Protein AF-A0A0K0DJV6-F1 (afdb_monomer)

pLDDT: mean 73.96, std 20.3, range [27.06, 97.56]

Solvent-accessible surface area (backbone atoms only — not comparable to full-atom values): 16074 Å² total; per-residue (Å²): 102,72,78,54,42,22,62,77,42,72,29,45,41,61,75,72,72,41,89,70,95,48,72,65,67,60,87,84,56,56,69,66,59,55,44,52,39,40,48,55,38,50,35,50,51,60,69,72,57,86,81,72,86,52,82,84,55,53,57,60,52,53,48,49,49,53,47,44,48,75,69,56,70,78,42,44,69,89,43,39,68,63,52,45,54,35,46,54,47,50,54,55,54,40,70,77,42,86,56,64,75,56,35,55,52,54,52,51,47,49,50,53,46,52,66,34,30,45,71,56,40,30,48,53,40,51,52,51,50,48,50,48,60,76,66,36,85,88,53,80,54,95,56,45,42,50,54,47,18,52,47,47,47,54,51,51,76,45,42,87,41,70,58,39,52,72,43,44,65,62,53,50,63,72,49,70,82,68,76,68,91,52,59,79,80,28,41,53,26,56,52,32,52,52,53,43,53,52,49,54,53,51,54,50,53,51,49,53,51,52,53,53,50,54,50,52,54,48,52,55,50,54,50,68,76,55,68,74,86,74,78,93,73,88,79,96,75,92,83,84,86,88,85,86,86,56,75,67,63,60,53,59,63,75,73,53,64,60,67,58,56,50,53,50,52,53,53,54,57,65,73,77,111

Mean predicted aligned error: 14.53 Å

Secondary structure (DSSP, 8-state):
-HHHHHHHSS--GGGGT--S--S---TTS-HHHHHHHHHHHHHHHHHH--S---HHHHHHHHHHHHHHHHH--SB-GGGHHHHHHHHHHHHHHHHH---HHHHHHHHHHHHHHHTTB-HHHHHHHHHHHHHHHHH-TT---TTHHHHHHHHHHHHHHTTTSHHHHHHHHHHHHHHTT---S-TTTTHHHHHHHHHHHHHHHHHHHHHHHHHHHHHHHHHHHHHHH------S-----------PPPHHHHHHHHS--HHHHHHHHHHHHHH--

Sequence (273 aa):
LLLLHSKTHPFSPKLLGVEEPTILIPNVYSLYFRVRKLVEGLTIYLRENDYNYEEHFVKPIVTALDVIVQTSEGLDVSDIVLYSDLILRLLHFVEDFEQHSFRVLIMNRCLDILHKFSSCPKCLLIKYLISQVLSSSDLSLDNESSIIALFIDQFRKHLIEEPFQKELGSFFGMLEDVRYENMCEASNYYVSIFTLVQFVALQSQISDYIQLEEVREKEKRDRKTTTPRLPESAFDVAIKTPFEGSVTDQIQLLLFNHEQAKQYISAVLNSLS

Organism: Angiostrongylus cantonensis (NCBI:txid6313)

Radius of gyration: 27.74 Å; Cα contacts (8 Å, |Δi|>4): 176; chains: 1; bounding box: 76×34×87 Å

Nearest PDB structures (foldseek):
  4f52-assembly2_F  TM=7.785E-01  e=3.796E-03  Homo sapiens
  3woz-assembly4_D  TM=5.849E-01  e=1.682E-01  Mus musculus
  3woz-assembly1_A  TM=3.957E-01  e=1.047E-01  Mus musculus
  3a9c-assembly1_A  TM=3.289E-01  e=4.552E-01  Thermococcus kodakarensis
  5ife-assembly1_C  TM=2.982E-01  e=7.456E+00  Homo sapiens

Foldseek 3Di:
DVCVLVQVAAQAVVLLVDPDDGDDPPPPDDLVVNLLSLLVSLLVVLVPCPDDQDPVPLVSSLSSLVSSLVSQAADELVCLVSLLSSLLSLQLVLQVHPDPVSSVSSVVSNVSNLVRYDLQSSLVSLLVNLLCLVPPPPRPHPLSLQVNLVSLQVLLVSCVPPNSVVCVVVSVVSCVPDDDPDCVSNVSNVVSVVVSVVSVVVVVVVVVVVVVVVVVVVVVVVCVVDDDPDPDDDDDDDDDDDDDDDPVVVVVVVPDPVVVVVVVVVVVVVVVD

Structure (mmCIF, N/CA/C/O backbone):
data_AF-A0A0K0DJV6-F1
#
_entry.id   AF-A0A0K0DJV6-F1
#
loop_
_atom_site.group_PDB
_atom_site.id
_atom_site.type_symbol
_atom_site.label_atom_id
_atom_site.label_alt_id
_atom_site.label_comp_id
_atom_site.label_asym_id
_atom_site.label_entity_id
_atom_site.label_seq_id
_atom_site.pdbx_PDB_ins_code
_atom_site.Cartn_x
_atom_site.Cartn_y
_atom_site.Cartn_z
_atom_site.occupancy
_atom_site.B_iso_or_equiv
_atom_site.auth_seq_id
_atom_site.auth_comp_id
_atom_site.auth_asym_id
_atom_site.auth_atom_id
_atom_site.pdbx_PDB_model_num
ATOM 1 N N . LEU A 1 1 ? 18.523 -3.032 -20.889 1.00 43.56 1 LEU A N 1
ATOM 2 C CA . LEU A 1 1 ? 18.171 -1.600 -21.026 1.00 43.56 1 LEU A CA 1
ATOM 3 C C . LEU A 1 1 ? 18.276 -0.809 -19.726 1.00 43.56 1 LEU A C 1
ATOM 5 O O . LEU A 1 1 ? 18.846 0.256 -19.801 1.00 43.56 1 LEU A O 1
ATOM 9 N N . LEU A 1 2 ? 17.863 -1.298 -18.548 1.00 42.28 2 LEU A N 1
ATOM 10 C CA . LEU A 1 2 ? 18.111 -0.606 -17.260 1.00 42.28 2 LEU A CA 1
ATOM 11 C C . LEU A 1 2 ? 19.614 -0.389 -16.968 1.00 42.28 2 LEU A C 1
ATOM 13 O O . LEU A 1 2 ? 20.009 0.665 -16.498 1.00 42.28 2 LEU A O 1
ATOM 17 N N . LEU A 1 3 ? 20.461 -1.341 -17.380 1.00 43.44 3 LEU A N 1
ATOM 18 C CA . LEU A 1 3 ? 21.935 -1.252 -17.417 1.00 43.44 3 LEU A CA 1
ATOM 19 C C . LEU A 1 3 ? 22.487 -0.252 -18.460 1.00 43.44 3 LEU A C 1
ATOM 21 O O . LEU A 1 3 ? 23.624 0.197 -18.360 1.00 43.44 3 LEU A O 1
ATOM 25 N N . LEU A 1 4 ? 21.700 0.051 -19.500 1.00 43.94 4 LEU A N 1
ATOM 26 C CA . LEU A 1 4 ? 22.033 1.018 -20.553 1.00 43.94 4 LEU A CA 1
ATOM 27 C C . LEU A 1 4 ? 21.544 2.422 -20.148 1.00 43.94 4 LEU A C 1
ATOM 29 O O . LEU A 1 4 ? 22.297 3.383 -20.245 1.00 43.94 4 LEU A O 1
ATOM 33 N N . HIS A 1 5 ? 20.337 2.507 -19.581 1.00 43.47 5 HIS A N 1
ATOM 34 C CA . HIS A 1 5 ? 19.783 3.664 -18.886 1.00 43.47 5 HIS A CA 1
ATOM 35 C C . HIS A 1 5 ? 20.602 4.021 -17.650 1.00 43.47 5 HIS A C 1
ATOM 37 O O . HIS A 1 5 ? 20.755 5.194 -17.371 1.00 43.47 5 HIS A O 1
ATOM 43 N N . SER A 1 6 ? 21.226 3.074 -16.946 1.00 44.78 6 SER A N 1
ATOM 44 C CA . SER A 1 6 ? 22.174 3.404 -15.876 1.00 44.78 6 SER A CA 1
ATOM 45 C C . SER A 1 6 ? 23.467 4.028 -16.392 1.00 44.78 6 SER A C 1
ATOM 47 O O . SER A 1 6 ? 24.235 4.567 -15.602 1.00 44.78 6 SER A O 1
ATOM 49 N N . LYS A 1 7 ? 23.737 3.955 -17.706 1.00 43.56 7 LYS A N 1
ATOM 50 C CA . LYS A 1 7 ? 24.826 4.714 -18.330 1.00 43.56 7 LYS A CA 1
ATOM 51 C C . LYS A 1 7 ? 24.416 6.151 -18.679 1.00 43.56 7 LYS A C 1
ATOM 53 O O . LYS A 1 7 ? 25.298 6.999 -18.774 1.00 43.56 7 LYS A O 1
ATOM 58 N N . THR A 1 8 ? 23.121 6.429 -18.861 1.00 43.22 8 THR A N 1
ATOM 59 C CA . THR A 1 8 ? 22.592 7.729 -19.329 1.00 43.22 8 THR A CA 1
ATOM 60 C C . THR A 1 8 ? 21.748 8.490 -18.296 1.00 43.22 8 THR A C 1
ATOM 62 O O . THR A 1 8 ? 21.533 9.687 -18.453 1.00 43.22 8 THR A O 1
ATOM 65 N N . HIS A 1 9 ? 21.299 7.830 -17.233 1.00 44.97 9 HIS A N 1
ATOM 66 C CA . HIS A 1 9 ? 20.376 8.309 -16.204 1.00 44.97 9 HIS A CA 1
ATOM 67 C C . HIS A 1 9 ? 20.998 8.046 -14.811 1.00 44.97 9 HIS A C 1
ATOM 69 O O . HIS A 1 9 ? 21.774 7.096 -14.691 1.00 44.97 9 HIS A O 1
ATOM 75 N N . PRO A 1 10 ? 20.704 8.833 -13.750 1.00 47.28 10 PRO A N 1
ATOM 76 C CA . PRO A 1 10 ? 21.371 8.798 -12.431 1.00 47.28 10 PRO A CA 1
ATOM 77 C C . PRO A 1 10 ? 21.241 7.504 -11.601 1.00 47.28 10 PRO A C 1
ATOM 79 O O . PRO A 1 10 ? 21.377 7.541 -10.381 1.00 47.28 10 PRO A O 1
ATOM 82 N N . PHE A 1 11 ? 21.006 6.339 -12.198 1.00 50.59 11 PHE A N 1
ATOM 83 C CA . PHE A 1 11 ? 21.203 5.083 -11.486 1.00 50.59 11 PHE A CA 1
ATOM 84 C C . PHE A 1 11 ? 22.688 4.915 -11.182 1.00 50.59 11 PHE A C 1
ATOM 86 O O . PHE A 1 11 ? 23.506 4.942 -12.093 1.00 50.59 11 PHE A O 1
ATOM 93 N N . SER A 1 12 ? 23.053 4.683 -9.921 1.00 50.16 12 SER A N 1
ATOM 94 C CA . SER A 1 12 ? 24.397 4.191 -9.619 1.00 50.16 12 SER A CA 1
ATOM 95 C C . SER A 1 12 ? 24.476 2.729 -10.072 1.00 50.16 12 SER A C 1
ATOM 97 O O . SER A 1 12 ? 23.826 1.881 -9.456 1.00 50.16 12 SER A O 1
ATOM 99 N N . PRO A 1 13 ? 25.278 2.382 -11.093 1.00 53.53 13 PRO A N 1
ATOM 100 C CA . PRO A 1 13 ? 25.418 0.997 -11.543 1.00 53.53 13 PRO A CA 1
ATOM 101 C C . PRO A 1 13 ? 25.940 0.091 -10.420 1.00 53.53 13 PRO A C 1
ATOM 103 O O . PRO A 1 13 ? 25.566 -1.074 -10.342 1.00 53.53 13 PRO A O 1
ATOM 106 N N . LYS A 1 14 ? 26.706 0.652 -9.471 1.00 52.53 14 LYS A N 1
ATOM 107 C CA . LYS A 1 14 ? 27.161 -0.048 -8.261 1.00 52.53 14 LYS A CA 1
ATOM 108 C C . LYS A 1 14 ? 26.017 -0.498 -7.356 1.00 52.53 14 LYS A C 1
ATOM 110 O O . LYS A 1 14 ? 26.130 -1.549 -6.738 1.00 52.53 14 LYS A O 1
ATOM 115 N N . LEU A 1 15 ? 24.928 0.274 -7.273 1.00 52.44 15 LEU A N 1
ATOM 116 C CA . LEU A 1 15 ? 23.738 -0.138 -6.517 1.00 52.44 15 LEU A CA 1
ATOM 117 C C . LEU A 1 15 ? 23.040 -1.327 -7.187 1.00 52.44 15 LEU A C 1
ATOM 119 O O . LEU A 1 15 ? 22.398 -2.108 -6.507 1.00 52.44 15 LEU A O 1
ATOM 123 N N . LEU A 1 16 ? 23.220 -1.504 -8.496 1.00 57.47 16 LEU A N 1
ATOM 124 C CA . LEU A 1 16 ? 22.698 -2.634 -9.264 1.00 57.47 16 LEU A CA 1
ATOM 125 C C . LEU A 1 16 ? 23.731 -3.768 -9.440 1.00 57.47 16 LEU A C 1
ATOM 127 O O . LEU A 1 16 ? 23.511 -4.670 -10.245 1.00 57.47 16 LEU A O 1
ATOM 131 N N . GLY A 1 17 ? 24.859 -3.732 -8.714 1.00 53.88 17 GLY A N 1
ATOM 132 C CA . GLY A 1 17 ? 25.901 -4.768 -8.761 1.00 53.88 17 GLY A CA 1
ATOM 133 C C . GLY A 1 17 ? 26.837 -4.708 -9.976 1.00 53.88 17 GLY A C 1
ATOM 134 O O . GLY A 1 17 ? 27.502 -5.691 -10.284 1.00 53.88 17 GLY A O 1
ATOM 135 N N . VAL A 1 18 ? 26.896 -3.576 -10.681 1.00 55.91 18 VAL A N 1
ATOM 136 C CA . VAL A 1 18 ? 27.742 -3.379 -11.869 1.00 55.91 18 VAL A CA 1
ATOM 137 C C . VAL A 1 18 ? 29.070 -2.732 -11.459 1.00 55.91 18 VAL A C 1
ATOM 139 O O . VAL A 1 18 ? 29.088 -1.631 -10.906 1.00 55.91 18 VAL A O 1
ATOM 142 N N . GLU A 1 19 ? 30.185 -3.410 -11.741 1.00 54.25 19 GLU A N 1
ATOM 143 C CA . GLU A 1 19 ? 31.541 -2.983 -11.345 1.00 54.25 19 GLU A CA 1
ATOM 144 C C . GLU A 1 19 ? 32.200 -1.973 -12.312 1.00 54.25 19 GLU A C 1
ATOM 146 O O . GLU A 1 19 ? 33.237 -1.392 -11.989 1.00 54.25 19 GLU A O 1
ATOM 151 N N . GLU A 1 20 ? 31.605 -1.716 -13.483 1.00 46.56 20 GLU A N 1
ATOM 152 C CA . GLU A 1 20 ? 32.159 -0.808 -14.501 1.00 46.56 20 GLU A CA 1
ATOM 153 C C . GLU A 1 20 ? 32.007 0.690 -14.147 1.00 46.56 20 GLU A C 1
ATOM 155 O O . GLU A 1 20 ? 31.010 1.105 -13.539 1.00 46.56 20 GLU A O 1
ATOM 160 N N . PRO A 1 21 ? 32.960 1.556 -14.561 1.00 42.59 21 PRO A N 1
ATOM 161 C CA . PRO A 1 21 ? 32.940 2.972 -14.228 1.00 42.59 21 PRO A CA 1
ATOM 162 C C . PRO A 1 21 ? 31.904 3.677 -15.103 1.00 42.59 21 PRO A C 1
ATOM 164 O O . PRO A 1 21 ? 32.137 3.968 -16.272 1.00 42.59 21 PRO A O 1
ATOM 167 N N . THR A 1 22 ? 30.742 3.965 -14.532 1.00 46.75 22 THR A N 1
ATOM 168 C CA . THR A 1 22 ? 29.705 4.756 -15.202 1.00 46.75 22 THR A CA 1
ATOM 169 C C . THR A 1 22 ? 29.328 5.932 -14.320 1.00 46.75 22 THR A C 1
ATOM 171 O O . THR A 1 22 ? 29.479 5.830 -13.102 1.00 46.75 22 THR A O 1
ATOM 174 N N . ILE A 1 23 ? 28.951 7.055 -14.949 1.00 45.50 23 ILE A N 1
ATOM 175 C CA . ILE A 1 23 ? 28.842 8.398 -14.355 1.00 45.50 23 ILE A CA 1
ATOM 176 C C . ILE A 1 23 ? 28.266 8.304 -12.941 1.00 45.50 23 ILE A C 1
ATOM 178 O O . ILE A 1 23 ? 27.102 7.987 -12.716 1.00 45.50 23 ILE A O 1
ATOM 182 N N . LEU A 1 24 ? 29.178 8.480 -11.990 1.00 49.81 24 LEU A N 1
ATOM 183 C CA . LEU A 1 24 ? 28.984 8.170 -10.588 1.00 49.81 24 LEU A CA 1
ATOM 184 C C . LEU A 1 24 ? 27.970 9.156 -10.021 1.00 49.81 24 LEU A C 1
ATOM 186 O O . LEU A 1 24 ? 28.197 10.356 -10.132 1.00 49.81 24 LEU A O 1
ATOM 190 N N . ILE A 1 25 ? 26.950 8.680 -9.298 1.00 50.34 25 ILE A N 1
ATOM 191 C CA . ILE A 1 25 ? 26.603 9.407 -8.076 1.00 50.34 25 ILE A CA 1
ATOM 192 C C . ILE A 1 25 ? 27.866 9.290 -7.211 1.00 50.34 25 ILE A C 1
ATOM 194 O O . ILE A 1 25 ? 28.221 8.171 -6.825 1.00 50.34 25 ILE A O 1
ATOM 198 N N . PRO A 1 26 ? 28.600 10.385 -6.956 1.00 49.22 26 PRO A N 1
ATOM 199 C CA . PRO A 1 26 ? 29.754 10.365 -6.078 1.00 49.22 26 PRO A CA 1
ATOM 200 C C . PRO A 1 26 ? 29.412 9.623 -4.781 1.00 49.22 26 PRO A C 1
ATOM 202 O O . PRO A 1 26 ? 28.421 9.933 -4.121 1.00 49.22 26 PRO A O 1
ATOM 205 N N . ASN A 1 27 ? 30.263 8.681 -4.366 1.00 54.28 27 ASN A N 1
ATOM 206 C CA . ASN A 1 27 ? 30.147 7.993 -3.068 1.00 54.28 27 ASN A CA 1
ATOM 207 C C . ASN A 1 27 ? 30.228 8.948 -1.855 1.00 54.28 27 ASN A C 1
ATOM 209 O O . ASN A 1 27 ? 30.156 8.507 -0.716 1.00 54.28 27 ASN A O 1
ATOM 213 N N . VAL A 1 28 ? 30.394 10.245 -2.114 1.00 48.97 28 VAL A N 1
ATOM 214 C CA . VAL A 1 28 ? 30.422 11.350 -1.158 1.00 48.97 28 VAL A CA 1
ATOM 215 C C . VAL A 1 28 ? 29.014 11.715 -0.665 1.00 48.97 28 VAL A C 1
ATOM 217 O O . VAL A 1 28 ? 28.877 12.396 0.346 1.00 48.97 28 VAL A O 1
ATOM 220 N N . TYR A 1 29 ? 27.960 11.270 -1.358 1.00 60.88 29 TYR A N 1
ATOM 221 C CA . TYR A 1 29 ? 26.581 11.508 -0.941 1.00 60.88 29 TYR A CA 1
ATOM 222 C C . TYR A 1 29 ? 26.108 10.501 0.111 1.00 60.88 29 TYR A C 1
ATOM 224 O O . TYR A 1 29 ? 26.470 9.320 0.084 1.00 60.88 29 TYR A O 1
ATOM 232 N N . SER A 1 30 ? 25.248 10.971 1.021 1.00 76.88 30 SER A N 1
ATOM 233 C CA . SER A 1 30 ? 24.618 10.122 2.033 1.00 76.88 30 SER A CA 1
ATOM 234 C C . SER A 1 30 ? 23.867 8.954 1.383 1.00 76.88 30 SER A C 1
ATOM 236 O O . SER A 1 30 ? 23.386 9.046 0.249 1.00 76.88 30 SER A O 1
ATOM 238 N N . LEU A 1 31 ? 23.768 7.827 2.098 1.00 78.31 31 LEU A N 1
ATOM 239 C CA . LEU A 1 31 ? 23.004 6.666 1.630 1.00 78.31 31 LEU A CA 1
ATOM 240 C C . LEU A 1 31 ? 21.564 7.065 1.279 1.00 78.31 31 LEU A C 1
ATOM 242 O O . LEU A 1 31 ? 21.113 6.760 0.183 1.00 78.31 31 LEU A O 1
ATOM 246 N N . TYR A 1 32 ? 20.922 7.856 2.140 1.00 81.25 32 TYR A N 1
ATOM 247 C CA . TYR A 1 32 ? 19.587 8.411 1.919 1.00 81.25 32 TYR A CA 1
ATOM 248 C C . TYR A 1 32 ? 19.438 9.112 0.558 1.00 81.25 32 TYR A C 1
ATOM 250 O O . TYR A 1 32 ? 18.532 8.799 -0.213 1.00 81.25 32 TYR A O 1
ATOM 258 N N . PHE A 1 33 ? 20.367 10.008 0.204 1.00 81.06 33 PHE A N 1
ATOM 259 C CA . PHE A 1 33 ? 20.313 10.715 -1.078 1.00 81.06 33 PHE A CA 1
ATOM 260 C C . PHE A 1 33 ? 20.450 9.763 -2.273 1.00 81.06 33 PHE A C 1
ATOM 262 O O . PHE A 1 33 ? 19.747 9.907 -3.273 1.00 81.06 33 PHE A O 1
ATOM 269 N N . ARG A 1 34 ? 21.333 8.763 -2.165 1.00 78.19 34 ARG A N 1
ATOM 270 C CA . ARG A 1 34 ? 21.531 7.758 -3.220 1.00 78.19 34 ARG A CA 1
ATOM 271 C C . ARG A 1 34 ? 20.271 6.929 -3.459 1.00 78.19 34 ARG A C 1
ATOM 273 O O . ARG A 1 34 ? 19.933 6.682 -4.612 1.00 78.19 34 ARG A O 1
ATOM 280 N N . VAL A 1 35 ? 19.568 6.549 -2.394 1.00 84.31 35 VAL A N 1
ATOM 281 C CA . VAL A 1 35 ? 18.309 5.798 -2.488 1.00 84.31 35 VAL A CA 1
ATOM 282 C C . VAL A 1 35 ? 17.214 6.643 -3.121 1.00 84.31 35 VAL A C 1
ATOM 284 O O . VAL A 1 35 ? 16.554 6.174 -4.040 1.00 84.31 35 VAL A O 1
ATOM 287 N N . ARG A 1 36 ? 17.075 7.918 -2.735 1.00 86.38 36 ARG A N 1
ATOM 288 C CA . ARG A 1 36 ? 16.107 8.818 -3.383 1.00 86.38 36 ARG A CA 1
ATOM 289 C C . ARG A 1 36 ? 16.358 8.951 -4.883 1.00 86.38 36 ARG A C 1
ATOM 291 O O . ARG A 1 36 ? 15.417 8.876 -5.663 1.00 86.38 36 ARG A O 1
ATOM 298 N N . LYS A 1 37 ? 17.621 9.069 -5.304 1.00 82.50 37 LYS A N 1
ATOM 299 C CA . LYS A 1 37 ? 17.973 9.100 -6.734 1.00 82.50 37 LYS A CA 1
ATOM 300 C C . LYS A 1 37 ? 17.698 7.781 -7.449 1.00 82.50 37 LYS A C 1
ATOM 302 O O . LYS A 1 37 ? 17.315 7.802 -8.615 1.00 82.50 37 LYS A O 1
ATOM 307 N N . LEU A 1 38 ? 17.847 6.651 -6.758 1.00 84.00 38 LEU A N 1
ATOM 308 C CA . LEU A 1 38 ? 17.454 5.346 -7.282 1.00 84.00 38 LEU A CA 1
ATOM 309 C C . LEU A 1 38 ? 15.933 5.252 -7.476 1.00 84.00 38 LEU A C 1
ATOM 311 O O . LEU A 1 38 ? 15.500 4.785 -8.524 1.00 84.00 38 LEU A O 1
ATOM 315 N N . VAL A 1 39 ? 15.142 5.741 -6.515 1.00 89.44 39 VAL A N 1
ATOM 316 C CA . VAL A 1 39 ? 13.677 5.814 -6.624 1.00 89.44 39 VAL A CA 1
ATOM 317 C C . VAL A 1 39 ? 13.273 6.699 -7.803 1.00 89.44 39 VAL A C 1
ATOM 319 O O . VAL A 1 39 ? 12.571 6.224 -8.684 1.00 89.44 39 VAL A O 1
ATOM 322 N N . GLU A 1 40 ? 13.787 7.932 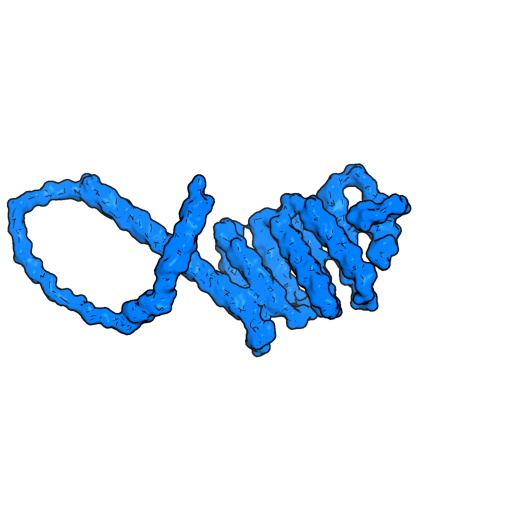-7.887 1.00 87.12 40 GLU A N 1
ATOM 323 C CA . GLU A 1 40 ? 13.521 8.844 -9.013 1.00 87.12 40 GLU A CA 1
ATOM 324 C C . GLU A 1 40 ? 13.873 8.206 -10.364 1.00 87.12 40 GLU A C 1
ATOM 326 O O . GLU A 1 40 ? 13.088 8.256 -11.311 1.00 87.12 40 GLU A O 1
ATOM 331 N N . GLY A 1 41 ? 15.054 7.588 -10.451 1.00 81.12 41 GLY A N 1
ATOM 332 C CA . GLY A 1 41 ? 15.505 6.914 -11.659 1.00 81.12 41 GLY A CA 1
ATOM 333 C C . GLY A 1 41 ? 14.570 5.779 -12.058 1.00 81.12 41 GLY A C 1
ATOM 334 O O . GLY A 1 41 ? 14.201 5.686 -13.227 1.00 81.12 41 GLY A O 1
ATOM 335 N N . LEU A 1 42 ? 14.179 4.930 -11.102 1.00 86.38 42 LEU A N 1
ATOM 336 C CA . LEU A 1 42 ? 13.287 3.800 -11.352 1.00 86.38 42 LEU A CA 1
ATOM 337 C C . LEU A 1 42 ? 11.904 4.274 -11.801 1.00 86.38 42 LEU A C 1
ATOM 339 O O . LEU A 1 42 ? 11.362 3.732 -12.758 1.00 86.38 42 LEU A O 1
ATOM 343 N N . THR A 1 43 ? 11.372 5.321 -11.176 1.00 88.31 43 THR A N 1
ATOM 344 C CA . THR A 1 43 ? 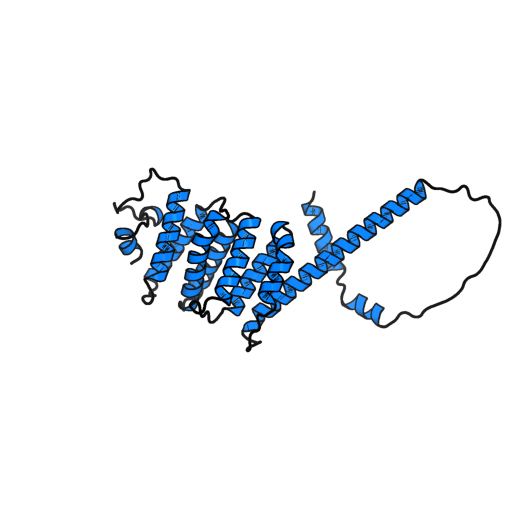10.096 5.924 -11.567 1.00 88.31 43 THR A CA 1
ATOM 345 C C . THR A 1 43 ? 10.133 6.467 -12.996 1.00 88.31 43 THR A C 1
ATOM 347 O O . THR A 1 43 ? 9.208 6.222 -13.767 1.00 88.31 43 THR A O 1
ATOM 350 N N . ILE A 1 44 ? 11.210 7.162 -13.381 1.00 83.00 44 ILE A N 1
ATOM 351 C CA . ILE A 1 44 ? 11.387 7.658 -14.756 1.00 83.00 44 ILE A CA 1
ATOM 352 C C . ILE A 1 44 ? 11.510 6.488 -15.735 1.00 83.00 44 ILE A C 1
ATOM 354 O O . ILE A 1 44 ? 10.852 6.480 -16.770 1.00 83.00 44 ILE A O 1
ATOM 358 N N . TYR A 1 45 ? 12.278 5.460 -15.377 1.00 79.00 45 TYR A N 1
ATOM 359 C CA . TYR A 1 45 ? 12.432 4.265 -16.199 1.00 79.00 45 TYR A CA 1
ATOM 360 C C . TYR A 1 45 ? 11.092 3.574 -16.488 1.00 79.00 45 TYR A C 1
ATOM 362 O O . TYR A 1 45 ? 10.826 3.241 -17.642 1.00 79.00 45 TYR A O 1
ATOM 370 N N . LEU A 1 46 ? 10.248 3.404 -15.464 1.00 81.75 46 LEU A N 1
ATOM 371 C CA . LEU A 1 46 ? 8.910 2.818 -15.596 1.00 81.75 46 LEU A CA 1
ATOM 372 C C . LEU A 1 46 ? 7.957 3.697 -16.415 1.00 81.75 46 LEU A C 1
ATOM 374 O O . LEU A 1 46 ? 7.020 3.176 -16.998 1.00 81.75 46 LEU A O 1
ATOM 378 N N . ARG A 1 47 ? 8.182 5.015 -16.455 1.00 80.44 47 ARG A N 1
ATOM 379 C CA . ARG A 1 47 ? 7.374 5.960 -17.237 1.00 80.44 47 ARG A CA 1
ATOM 380 C C . ARG A 1 47 ? 7.764 5.999 -18.715 1.00 80.44 47 ARG A C 1
ATOM 382 O O . ARG A 1 47 ? 6.923 6.280 -19.551 1.00 80.44 47 ARG A O 1
ATOM 389 N N . GLU A 1 48 ? 9.043 5.815 -19.033 1.00 75.75 48 GLU A N 1
ATOM 390 C CA . GLU A 1 48 ? 9.552 5.954 -20.406 1.00 75.75 48 GLU A CA 1
ATOM 391 C C . GLU A 1 48 ? 9.519 4.645 -21.210 1.00 75.75 48 GLU A C 1
ATOM 393 O O . GLU A 1 48 ? 9.609 4.673 -22.437 1.00 75.75 48 GLU A O 1
ATOM 398 N N . ASN A 1 49 ? 9.441 3.489 -20.544 1.00 66.38 49 ASN A N 1
ATOM 399 C CA . ASN A 1 49 ? 9.533 2.177 -21.189 1.00 66.38 49 ASN A CA 1
ATOM 400 C C . ASN A 1 49 ? 8.161 1.501 -21.274 1.00 66.38 49 ASN A C 1
ATOM 402 O O . ASN A 1 49 ? 7.919 0.511 -20.591 1.00 66.38 49 ASN A O 1
ATOM 406 N N . ASP A 1 50 ? 7.301 2.004 -22.156 1.00 55.59 50 ASP A N 1
ATOM 407 C CA . ASP A 1 50 ? 5.931 1.495 -22.284 1.00 55.59 50 ASP A CA 1
ATOM 408 C C . ASP A 1 50 ? 5.813 0.107 -22.968 1.00 55.59 50 ASP A C 1
ATOM 410 O O . ASP A 1 50 ? 4.737 -0.470 -22.934 1.00 55.59 50 ASP A O 1
ATOM 414 N N . TYR A 1 51 ? 6.841 -0.462 -23.630 1.00 51.59 51 TYR A N 1
ATOM 415 C CA . TYR A 1 51 ? 6.579 -1.577 -24.579 1.00 51.59 51 TYR A CA 1
ATOM 416 C C . TYR A 1 51 ? 7.704 -2.602 -24.835 1.00 51.59 51 TYR A C 1
ATOM 418 O O . TYR A 1 51 ? 7.835 -3.093 -25.956 1.00 51.59 51 TYR A O 1
ATOM 426 N N . ASN A 1 52 ? 8.542 -2.976 -23.861 1.00 51.97 52 ASN A N 1
ATOM 427 C CA . ASN A 1 52 ? 9.482 -4.090 -24.104 1.00 51.97 52 ASN A CA 1
ATOM 428 C C . ASN A 1 52 ? 9.678 -4.986 -22.873 1.00 51.97 52 ASN A C 1
ATOM 430 O O . ASN A 1 52 ? 10.647 -4.865 -22.128 1.00 51.97 52 ASN A O 1
ATOM 434 N N . TYR A 1 53 ? 8.707 -5.875 -22.657 1.00 56.72 53 TYR A N 1
ATOM 435 C CA . TYR A 1 53 ? 8.528 -6.686 -21.448 1.00 56.72 53 TYR A CA 1
ATOM 436 C C . TYR A 1 53 ? 9.132 -8.096 -21.551 1.00 56.72 53 TYR A C 1
ATOM 438 O O . TYR A 1 53 ? 8.527 -9.078 -21.125 1.00 56.72 53 TYR A O 1
ATOM 446 N N . GLU A 1 54 ? 10.324 -8.241 -22.128 1.00 55.81 54 GLU A N 1
ATOM 447 C CA . GLU A 1 54 ? 11.006 -9.539 -22.086 1.00 55.81 54 GLU A CA 1
ATOM 448 C C . GLU A 1 54 ? 11.554 -9.835 -20.673 1.00 55.81 54 GLU A C 1
ATOM 450 O O . GLU A 1 54 ? 11.835 -8.936 -19.880 1.00 55.81 54 GLU A O 1
ATOM 455 N N . GLU A 1 55 ? 11.775 -11.111 -20.351 1.00 52.59 55 GLU A N 1
ATOM 456 C CA . GLU A 1 55 ? 12.246 -11.610 -19.041 1.00 52.59 55 GLU A CA 1
ATOM 457 C C . GLU A 1 55 ? 13.529 -10.904 -18.524 1.00 52.59 55 GLU A C 1
ATOM 459 O O . GLU A 1 55 ? 13.775 -10.786 -17.320 1.00 52.59 55 GLU A O 1
ATOM 464 N N . HIS A 1 56 ? 14.324 -10.335 -19.437 1.00 54.91 56 HIS A N 1
ATOM 465 C CA . HIS A 1 56 ? 15.534 -9.553 -19.161 1.00 54.91 56 HIS A CA 1
ATOM 466 C C . HIS A 1 56 ? 15.278 -8.180 -18.505 1.00 54.91 56 HIS A C 1
ATOM 468 O O . HIS A 1 56 ? 16.221 -7.557 -18.006 1.00 54.91 56 HIS A O 1
ATOM 474 N N . PHE A 1 57 ? 14.036 -7.687 -18.507 1.00 63.78 57 PHE A N 1
ATOM 475 C CA . PHE A 1 57 ? 13.675 -6.341 -18.049 1.00 63.78 57 PHE A CA 1
ATOM 476 C C . PHE A 1 57 ? 13.217 -6.294 -16.588 1.00 63.78 57 PHE A C 1
ATOM 478 O O . PHE A 1 57 ? 13.450 -5.299 -15.903 1.00 63.78 57 PHE A O 1
ATOM 485 N N . VAL A 1 58 ? 12.654 -7.387 -16.070 1.00 72.06 58 VAL A N 1
ATOM 486 C CA . VAL A 1 58 ? 12.061 -7.412 -14.724 1.00 72.06 58 VAL A CA 1
ATOM 487 C C . VAL A 1 58 ? 13.094 -7.616 -13.626 1.00 72.06 58 VAL A C 1
ATOM 489 O O . VAL A 1 58 ? 13.020 -6.993 -12.569 1.00 72.06 58 VAL A O 1
ATOM 492 N N . LYS A 1 59 ? 14.102 -8.458 -13.873 1.00 75.50 59 LYS A N 1
ATOM 493 C CA . LYS A 1 59 ? 15.148 -8.743 -12.884 1.00 75.50 59 LYS A CA 1
ATOM 494 C C . LYS A 1 59 ? 15.861 -7.466 -12.398 1.00 7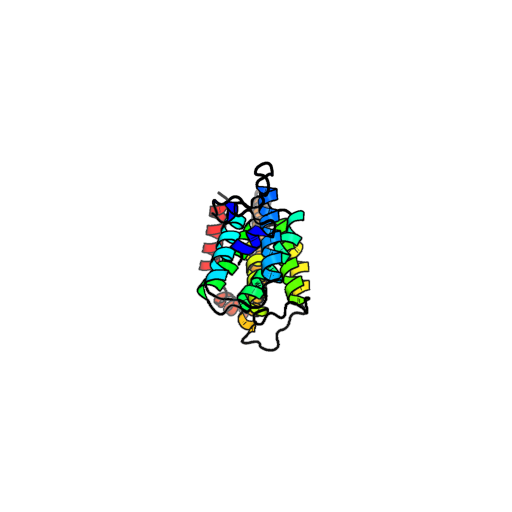5.50 59 LYS A C 1
ATOM 496 O O . LYS A 1 59 ? 15.988 -7.313 -11.188 1.00 75.50 59 LYS A O 1
ATOM 501 N N . PRO A 1 60 ? 16.250 -6.511 -13.267 1.00 76.75 60 PRO A N 1
ATOM 502 C CA . PRO A 1 60 ? 16.787 -5.222 -12.828 1.00 76.75 60 PRO A CA 1
ATOM 503 C C . PRO A 1 60 ? 15.829 -4.379 -11.972 1.00 76.75 60 PRO A C 1
ATOM 505 O O . PRO A 1 60 ? 16.290 -3.728 -11.037 1.00 76.75 60 PRO A O 1
ATOM 508 N N . ILE A 1 61 ? 14.521 -4.396 -12.262 1.00 83.12 61 ILE A N 1
ATOM 509 C CA . ILE A 1 61 ? 13.504 -3.692 -11.461 1.00 83.12 61 ILE A CA 1
ATOM 510 C C . ILE A 1 61 ? 13.460 -4.293 -10.058 1.00 83.12 61 ILE A C 1
ATOM 512 O O . ILE A 1 61 ? 13.576 -3.573 -9.071 1.00 83.12 61 ILE A O 1
ATOM 516 N N . VAL A 1 62 ? 13.370 -5.620 -9.967 1.00 83.94 62 VAL A N 1
ATOM 517 C CA . VAL A 1 62 ? 13.364 -6.345 -8.691 1.00 83.94 62 VAL A CA 1
ATOM 518 C C . VAL A 1 62 ? 14.636 -6.060 -7.895 1.00 83.94 62 VAL A C 1
ATOM 520 O O . VAL A 1 62 ? 14.541 -5.708 -6.724 1.00 83.94 62 VAL A O 1
ATOM 523 N N . THR A 1 63 ? 15.815 -6.120 -8.524 1.00 83.88 63 THR A N 1
ATOM 524 C CA . THR A 1 63 ? 17.084 -5.783 -7.863 1.00 83.88 63 THR A CA 1
ATOM 525 C C . THR A 1 63 ? 17.085 -4.344 -7.338 1.00 83.88 63 THR A C 1
ATOM 527 O O . THR A 1 63 ? 17.526 -4.099 -6.217 1.00 83.88 63 THR A O 1
ATOM 530 N N . ALA A 1 64 ? 16.588 -3.381 -8.120 1.00 85.88 64 ALA A N 1
ATOM 531 C CA . ALA A 1 64 ? 16.490 -1.991 -7.680 1.00 85.88 64 ALA A CA 1
ATOM 532 C C . ALA A 1 64 ? 15.547 -1.847 -6.474 1.00 85.88 64 ALA A C 1
ATOM 534 O O . ALA A 1 64 ? 15.888 -1.162 -5.510 1.00 85.88 64 ALA A O 1
ATOM 535 N N . LEU A 1 65 ? 14.400 -2.531 -6.497 1.00 91.06 65 LEU A N 1
ATOM 536 C CA . LEU A 1 65 ? 13.447 -2.554 -5.388 1.00 91.06 65 LEU A CA 1
ATOM 537 C C . LEU A 1 65 ? 14.032 -3.205 -4.133 1.00 91.06 65 LEU A C 1
ATOM 539 O O . LEU A 1 65 ? 13.850 -2.667 -3.045 1.00 91.06 65 LEU A O 1
ATOM 543 N N . ASP A 1 66 ? 14.766 -4.311 -4.269 1.00 89.88 66 ASP A N 1
ATOM 544 C CA . ASP A 1 66 ? 15.460 -4.958 -3.151 1.00 89.88 66 ASP A CA 1
ATOM 545 C C . ASP A 1 66 ? 16.424 -3.980 -2.473 1.00 89.88 66 ASP A C 1
ATOM 547 O O . ASP A 1 66 ? 16.421 -3.848 -1.248 1.00 89.88 66 ASP A O 1
ATOM 551 N N . VAL A 1 67 ? 17.202 -3.235 -3.262 1.00 87.00 67 VAL A N 1
ATOM 552 C CA . VAL A 1 67 ? 18.122 -2.219 -2.739 1.00 87.00 67 VAL A CA 1
ATOM 553 C C . VAL A 1 67 ? 17.352 -1.110 -2.035 1.00 87.00 67 VAL A C 1
ATOM 555 O O . VAL A 1 67 ? 17.696 -0.779 -0.902 1.00 87.00 67 VAL A O 1
ATOM 558 N N . ILE A 1 68 ? 16.301 -0.561 -2.655 1.00 91.12 68 ILE A N 1
ATOM 559 C CA . ILE A 1 68 ? 15.460 0.482 -2.048 1.00 91.12 68 ILE A CA 1
ATOM 560 C C . ILE A 1 68 ? 14.911 -0.005 -0.704 1.00 91.12 68 ILE A C 1
ATOM 562 O O . ILE A 1 68 ? 15.080 0.677 0.304 1.00 91.12 68 ILE A O 1
ATOM 566 N N . VAL A 1 69 ? 14.315 -1.197 -0.652 1.00 92.75 69 VAL A N 1
ATOM 567 C CA . VAL A 1 69 ? 13.737 -1.766 0.573 1.00 92.75 69 VAL A CA 1
ATOM 568 C C . VAL A 1 69 ? 14.800 -1.984 1.649 1.00 92.75 69 VAL A C 1
ATOM 570 O O . VAL A 1 69 ? 14.570 -1.663 2.814 1.00 92.75 69 VAL A O 1
ATOM 573 N N . GLN A 1 70 ? 15.972 -2.505 1.296 1.00 90.19 70 GLN A N 1
ATOM 574 C CA . GLN A 1 70 ? 17.031 -2.785 2.271 1.00 90.19 70 GLN A CA 1
ATOM 575 C C . GLN A 1 70 ? 17.677 -1.519 2.836 1.00 90.19 70 GLN A C 1
ATOM 577 O O . GLN A 1 70 ? 18.140 -1.529 3.971 1.00 90.19 70 GLN A O 1
ATOM 582 N N . THR A 1 71 ? 17.714 -0.439 2.059 1.00 87.62 71 THR A N 1
ATOM 583 C CA . THR A 1 71 ? 18.456 0.782 2.412 1.00 87.62 71 THR A CA 1
ATOM 584 C C . THR A 1 71 ? 17.574 1.935 2.881 1.00 87.62 71 THR A C 1
ATOM 586 O O . THR A 1 71 ? 18.088 2.887 3.468 1.00 87.62 71 THR A O 1
ATOM 589 N N . SER A 1 72 ? 16.263 1.864 2.645 1.00 87.50 72 SER A N 1
ATOM 590 C CA . SER A 1 72 ? 15.305 2.851 3.145 1.00 87.50 72 SER A CA 1
ATOM 591 C C . SER A 1 72 ? 15.014 2.615 4.623 1.00 87.50 72 SER A C 1
ATOM 593 O O . SER A 1 72 ? 14.543 1.542 5.019 1.00 87.50 72 SER A O 1
ATOM 595 N N . GLU A 1 73 ? 15.246 3.649 5.426 1.00 84.56 73 GLU A N 1
ATOM 596 C CA . GLU A 1 73 ? 14.935 3.689 6.851 1.00 84.56 73 GLU A CA 1
ATOM 597 C C . GLU A 1 73 ? 14.378 5.063 7.222 1.00 84.56 73 GLU A C 1
ATOM 599 O O . GLU A 1 73 ? 14.849 6.083 6.720 1.00 84.56 73 GLU A O 1
ATOM 604 N N . GLY A 1 74 ? 13.380 5.081 8.111 1.00 83.12 74 GLY A N 1
ATOM 605 C CA . GLY A 1 74 ? 12.854 6.316 8.694 1.00 83.12 74 GLY A CA 1
ATOM 606 C C . GLY A 1 74 ? 12.186 7.263 7.696 1.00 83.12 74 GLY A C 1
ATOM 607 O O . GLY A 1 74 ? 12.332 8.472 7.848 1.00 83.12 74 GLY A O 1
ATOM 608 N N . LEU A 1 75 ? 11.474 6.737 6.691 1.00 92.06 75 LEU A N 1
ATOM 609 C CA . LEU A 1 75 ? 10.785 7.571 5.700 1.00 92.06 75 LEU A CA 1
ATOM 610 C C . LEU A 1 75 ? 9.700 8.435 6.362 1.00 92.06 75 LEU A C 1
ATOM 612 O O . LEU A 1 75 ? 8.956 7.970 7.241 1.00 92.06 75 LEU A O 1
ATOM 616 N N . ASP A 1 76 ? 9.608 9.689 5.919 1.00 93.19 76 ASP A N 1
ATOM 617 C CA . ASP A 1 76 ? 8.732 10.705 6.503 1.00 93.19 76 ASP A CA 1
ATOM 618 C C . ASP A 1 76 ? 7.761 11.331 5.485 1.00 93.19 76 ASP A C 1
ATOM 620 O O . ASP A 1 76 ? 7.586 10.857 4.364 1.00 93.19 76 ASP A O 1
ATOM 624 N N . VAL A 1 77 ? 7.068 12.399 5.889 1.00 93.56 77 VAL A N 1
ATOM 625 C CA . VAL A 1 77 ? 6.072 13.082 5.047 1.00 93.56 77 VAL A CA 1
ATOM 626 C C . VAL A 1 77 ? 6.682 13.627 3.745 1.00 93.56 77 VAL A C 1
ATOM 628 O O . VAL A 1 77 ? 6.011 13.638 2.715 1.00 93.56 77 VAL A O 1
ATOM 631 N N . SER A 1 78 ? 7.952 14.046 3.756 1.00 93.94 78 SER A N 1
ATOM 632 C CA . SER A 1 78 ? 8.644 14.598 2.582 1.00 93.94 78 SER A CA 1
ATOM 633 C C . SER A 1 78 ? 8.959 13.548 1.511 1.00 93.94 78 SER A C 1
ATOM 635 O O . SER A 1 78 ? 9.252 13.891 0.360 1.00 93.94 78 SER A O 1
ATOM 637 N N . ASP A 1 79 ? 8.897 12.270 1.884 1.00 94.56 79 ASP A N 1
ATOM 638 C CA . ASP A 1 79 ? 9.130 11.131 1.005 1.00 94.56 79 ASP A CA 1
ATOM 639 C C . ASP A 1 79 ? 7.838 10.652 0.318 1.00 94.56 79 ASP A C 1
ATOM 641 O O . ASP A 1 79 ? 7.914 10.002 -0.725 1.00 94.56 79 ASP A O 1
ATOM 645 N N . ILE A 1 80 ? 6.652 11.017 0.829 1.00 95.19 80 ILE A N 1
ATOM 646 C CA . ILE A 1 80 ? 5.354 10.506 0.346 1.00 95.19 80 ILE A CA 1
ATOM 647 C C . ILE A 1 80 ? 5.199 10.674 -1.166 1.00 95.19 80 ILE A C 1
ATOM 649 O O . ILE A 1 80 ? 4.887 9.703 -1.842 1.00 95.19 80 ILE A O 1
ATOM 653 N N . VAL A 1 81 ? 5.450 11.873 -1.701 1.00 94.38 81 VAL A N 1
ATOM 654 C CA . VAL A 1 81 ? 5.260 12.174 -3.134 1.00 94.38 81 VAL A CA 1
ATOM 655 C C . VAL A 1 81 ? 6.187 11.341 -4.020 1.00 94.38 81 VAL A C 1
ATOM 657 O O . VAL A 1 81 ? 5.793 10.874 -5.083 1.00 94.38 81 VAL A O 1
ATOM 660 N N . LEU A 1 82 ? 7.433 11.151 -3.586 1.00 93.75 82 LEU A N 1
ATOM 661 C CA . LEU A 1 82 ? 8.426 10.422 -4.366 1.00 93.75 82 LEU A CA 1
ATOM 662 C C . LEU A 1 82 ? 8.081 8.929 -4.437 1.00 93.75 82 LEU A C 1
ATOM 664 O O . LEU A 1 82 ? 8.127 8.322 -5.506 1.00 93.75 82 LEU A O 1
ATOM 668 N N . TYR A 1 83 ? 7.731 8.340 -3.294 1.00 95.94 83 TYR A N 1
ATOM 669 C CA . TYR A 1 83 ? 7.405 6.920 -3.227 1.00 95.94 83 TYR A CA 1
ATOM 670 C C . TYR A 1 83 ? 6.007 6.609 -3.752 1.00 95.94 83 TYR A C 1
ATOM 672 O O . TYR A 1 83 ? 5.803 5.511 -4.260 1.00 95.94 83 TYR A O 1
ATOM 680 N N . SER A 1 84 ? 5.058 7.545 -3.683 1.00 95.06 84 SER A N 1
ATOM 681 C CA . SER A 1 84 ? 3.746 7.348 -4.292 1.00 95.06 84 SER A CA 1
ATOM 682 C C . SER A 1 84 ? 3.831 7.288 -5.815 1.00 95.06 84 SER A C 1
ATOM 684 O O . SER A 1 84 ? 3.254 6.371 -6.388 1.00 95.06 84 SER A O 1
ATOM 686 N N . ASP A 1 85 ? 4.603 8.168 -6.467 1.00 93.12 85 ASP A N 1
ATOM 687 C CA . ASP A 1 85 ? 4.821 8.100 -7.924 1.00 93.12 85 ASP A CA 1
ATOM 688 C C . ASP A 1 85 ? 5.490 6.770 -8.308 1.00 93.12 85 ASP A C 1
ATOM 690 O O . ASP A 1 85 ? 5.041 6.102 -9.236 1.00 93.12 85 ASP A O 1
ATOM 694 N N . LEU A 1 86 ? 6.489 6.306 -7.541 1.00 94.25 86 LEU A N 1
ATOM 695 C CA . LEU A 1 86 ? 7.080 4.982 -7.771 1.00 94.25 86 LEU A CA 1
ATOM 696 C C . LEU A 1 86 ? 6.038 3.858 -7.649 1.00 94.25 86 LEU A C 1
ATOM 698 O O . LEU A 1 86 ? 5.934 3.024 -8.546 1.00 94.25 86 LEU A O 1
ATOM 702 N N . ILE A 1 87 ? 5.286 3.813 -6.544 1.00 94.75 87 ILE A N 1
ATOM 703 C CA . ILE A 1 87 ? 4.315 2.741 -6.282 1.00 94.75 87 ILE A CA 1
ATOM 704 C C . ILE A 1 87 ? 3.229 2.730 -7.359 1.00 94.75 87 ILE A C 1
ATOM 706 O O . ILE A 1 87 ? 2.942 1.669 -7.896 1.00 94.75 87 ILE A O 1
ATOM 710 N N . LEU A 1 88 ? 2.665 3.882 -7.727 1.00 91.88 88 LEU A N 1
ATOM 711 C CA . LEU A 1 88 ? 1.629 3.962 -8.763 1.00 91.88 88 LEU A CA 1
ATOM 712 C C . LEU A 1 88 ? 2.140 3.459 -10.119 1.00 91.88 88 LEU A C 1
ATOM 714 O O . LEU A 1 88 ? 1.450 2.697 -10.792 1.00 91.88 88 LEU A O 1
ATOM 718 N N . ARG A 1 89 ? 3.378 3.805 -10.496 1.00 89.12 89 ARG A N 1
ATOM 719 C CA . ARG A 1 89 ? 4.001 3.289 -11.727 1.00 89.12 89 ARG A CA 1
ATOM 720 C C . ARG A 1 89 ? 4.241 1.784 -11.672 1.00 89.12 89 ARG A C 1
ATOM 722 O O . ARG A 1 89 ? 4.065 1.109 -12.679 1.00 89.12 89 ARG A O 1
ATOM 729 N N . LEU A 1 90 ? 4.617 1.250 -10.511 1.00 89.81 90 LEU A N 1
ATOM 730 C CA . LEU A 1 90 ? 4.764 -0.194 -10.322 1.00 89.81 90 LEU A CA 1
ATOM 731 C C . LEU A 1 90 ? 3.421 -0.924 -10.385 1.00 89.81 90 LEU A C 1
ATOM 733 O O . LEU A 1 90 ? 3.375 -2.018 -10.936 1.00 89.81 90 LEU A O 1
ATOM 737 N N . LEU A 1 91 ? 2.346 -0.338 -9.850 1.00 87.56 91 LEU A N 1
ATOM 738 C CA . LEU A 1 91 ? 1.001 -0.909 -9.940 1.00 87.56 91 LEU A CA 1
ATOM 739 C C . LEU A 1 91 ? 0.565 -1.035 -11.401 1.00 87.56 91 LEU A C 1
ATOM 741 O O . LEU A 1 91 ? 0.210 -2.131 -11.819 1.00 87.56 91 LEU A O 1
ATOM 745 N N . HIS A 1 92 ? 0.704 0.038 -12.183 1.00 85.44 92 HIS A N 1
ATOM 746 C CA . HIS A 1 92 ? 0.437 0.008 -13.623 1.00 85.44 92 HIS A CA 1
ATOM 747 C C . HIS A 1 92 ? 1.308 -1.034 -14.339 1.00 85.44 92 HIS A C 1
ATOM 749 O O . HIS A 1 92 ? 0.810 -1.876 -15.077 1.00 85.44 92 HIS A O 1
ATOM 755 N N . PHE A 1 93 ? 2.613 -1.046 -14.050 1.00 82.38 93 PHE A N 1
ATOM 756 C CA . PHE A 1 93 ? 3.546 -2.008 -14.637 1.00 82.38 93 PHE A CA 1
ATOM 757 C C . PHE A 1 93 ? 3.149 -3.468 -14.366 1.00 82.38 93 PHE A C 1
ATOM 759 O O . PHE A 1 93 ? 3.316 -4.333 -15.221 1.00 82.38 93 PHE A O 1
ATOM 766 N N . VAL A 1 94 ? 2.657 -3.768 -13.162 1.00 83.44 94 VAL A N 1
ATOM 767 C CA . VAL A 1 94 ? 2.260 -5.125 -12.765 1.00 83.44 94 VAL A CA 1
ATOM 768 C C . VAL A 1 94 ? 1.000 -5.589 -13.495 1.00 83.44 94 VAL A C 1
ATOM 770 O O . VAL A 1 94 ? 0.885 -6.787 -13.766 1.00 83.44 94 VAL A O 1
ATOM 773 N N . GLU A 1 95 ? 0.081 -4.684 -13.825 1.00 78.38 95 GLU A N 1
ATOM 774 C CA . GLU A 1 95 ? -1.128 -5.034 -14.571 1.00 78.38 95 GLU A CA 1
ATOM 775 C C . GLU A 1 95 ? -0.826 -5.455 -16.006 1.00 78.38 95 GLU A C 1
ATOM 777 O O . GLU 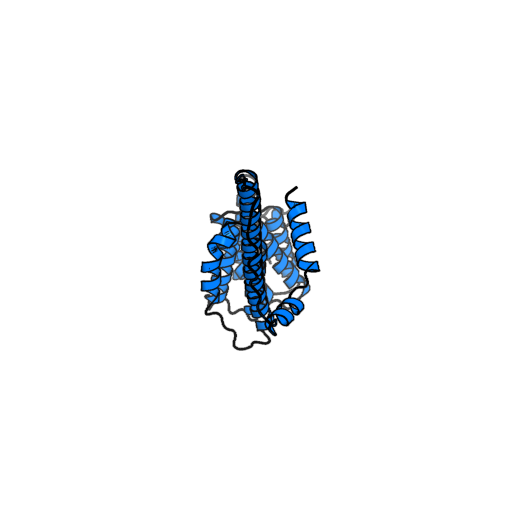A 1 95 ? -1.243 -6.541 -16.417 1.00 78.38 95 GLU A O 1
ATOM 782 N N . ASP A 1 96 ? 0.003 -4.682 -16.709 1.00 72.69 96 ASP A N 1
ATOM 783 C CA . ASP A 1 96 ? 0.397 -4.966 -18.095 1.00 72.69 96 ASP A CA 1
ATOM 784 C C . ASP A 1 96 ? 1.236 -6.253 -18.224 1.00 72.69 96 ASP A C 1
ATOM 786 O O . ASP A 1 96 ? 1.338 -6.859 -19.291 1.00 72.69 96 ASP A O 1
ATOM 790 N N . PHE A 1 97 ? 1.872 -6.701 -17.135 1.00 71.69 97 PHE A N 1
ATOM 791 C CA . PHE A 1 97 ? 2.921 -7.715 -17.201 1.00 71.69 97 PHE A CA 1
ATOM 792 C C . PHE A 1 97 ? 2.438 -9.141 -16.918 1.00 71.69 97 PHE A C 1
ATOM 794 O O . PHE A 1 97 ? 2.28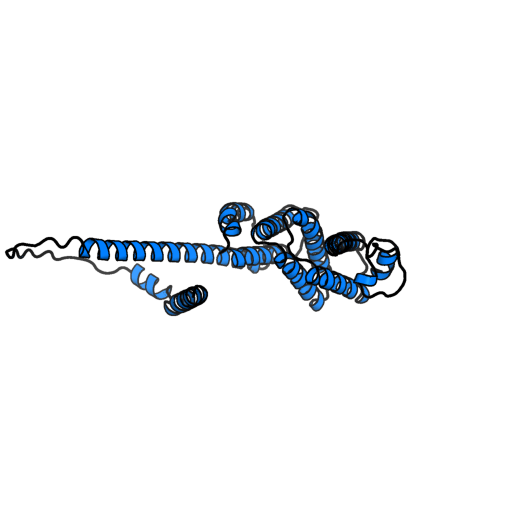1 -9.507 -15.763 1.00 71.69 97 PHE A O 1
ATOM 801 N N . GLU A 1 98 ? 2.258 -10.000 -17.921 1.00 66.69 98 GLU A N 1
ATOM 802 C CA . GLU A 1 98 ? 1.590 -11.315 -17.780 1.00 66.69 98 GLU A CA 1
ATOM 803 C C . GLU A 1 98 ? 2.247 -12.346 -16.825 1.00 66.69 98 GLU A C 1
ATOM 805 O O . GLU A 1 98 ? 1.591 -13.306 -16.408 1.00 66.69 98 GLU A O 1
ATOM 810 N N . GLN A 1 99 ? 3.519 -12.197 -16.424 1.00 69.31 99 GLN A N 1
ATOM 811 C CA . GLN A 1 99 ? 4.177 -13.222 -15.598 1.00 69.31 99 GLN A CA 1
ATOM 812 C C . GLN A 1 99 ? 3.851 -13.082 -14.101 1.00 69.31 99 GLN A C 1
ATOM 814 O O . GLN A 1 99 ? 4.427 -12.275 -13.364 1.00 69.31 99 GLN A O 1
ATOM 819 N N . HIS A 1 100 ? 2.970 -13.962 -13.625 1.00 69.44 100 HIS A N 1
ATOM 820 C CA . HIS A 1 100 ? 2.423 -13.944 -12.266 1.00 69.44 100 HIS A CA 1
ATOM 821 C C . HIS A 1 100 ? 3.471 -13.942 -11.131 1.00 69.44 100 HIS A C 1
ATOM 823 O O . HIS A 1 100 ? 3.292 -13.245 -10.132 1.00 69.44 100 HIS A O 1
ATOM 829 N N . SER A 1 101 ? 4.582 -14.676 -11.268 1.00 73.62 101 SER A N 1
ATOM 830 C CA . SER A 1 101 ? 5.621 -14.772 -10.225 1.00 73.62 101 SER A CA 1
ATOM 831 C C . SER A 1 101 ? 6.260 -13.420 -9.895 1.00 73.62 101 SER A C 1
ATOM 833 O O . SER A 1 101 ? 6.522 -13.116 -8.730 1.00 73.62 101 SER A O 1
ATOM 835 N N . PHE A 1 102 ? 6.472 -12.584 -10.909 1.00 74.88 102 PHE A N 1
ATOM 836 C CA . PHE A 1 102 ? 7.054 -11.260 -10.737 1.00 74.88 102 PHE A CA 1
ATOM 837 C C . PHE A 1 102 ? 6.033 -10.224 -10.277 1.00 74.88 102 PHE A C 1
ATOM 839 O O . PHE A 1 102 ? 6.401 -9.349 -9.495 1.00 74.88 102 PHE A O 1
ATOM 846 N N . ARG A 1 103 ? 4.760 -10.354 -10.683 1.00 79.19 103 ARG A N 1
ATOM 847 C CA . ARG A 1 103 ? 3.666 -9.513 -10.168 1.00 79.19 103 ARG A CA 1
ATOM 848 C C . ARG A 1 103 ? 3.639 -9.541 -8.644 1.00 79.19 103 ARG A C 1
ATOM 850 O O . ARG A 1 103 ? 3.739 -8.506 -7.993 1.00 79.19 103 ARG A O 1
ATOM 857 N N . VAL A 1 104 ? 3.591 -10.747 -8.075 1.00 83.25 104 VAL A N 1
ATOM 858 C CA . VAL A 1 104 ? 3.563 -10.951 -6.620 1.00 83.25 104 VAL A CA 1
ATOM 859 C C . VAL A 1 104 ? 4.815 -10.377 -5.958 1.00 83.25 104 VAL A C 1
ATOM 861 O O . VAL A 1 104 ? 4.724 -9.725 -4.919 1.00 83.25 104 VAL A O 1
ATOM 864 N N . LEU A 1 105 ? 5.987 -10.576 -6.563 1.00 85.00 105 LEU A N 1
ATOM 865 C CA . LEU A 1 105 ? 7.246 -10.077 -6.019 1.00 85.00 105 LEU A CA 1
ATOM 866 C C . LEU A 1 105 ? 7.292 -8.543 -5.967 1.00 85.00 105 LEU A C 1
ATOM 868 O O . LEU A 1 105 ? 7.647 -7.982 -4.932 1.00 85.00 105 LEU A O 1
ATOM 872 N N . ILE A 1 106 ? 6.897 -7.866 -7.047 1.00 87.31 106 ILE A N 1
ATOM 873 C CA . ILE A 1 106 ? 6.859 -6.399 -7.115 1.00 87.31 106 ILE A CA 1
ATOM 874 C C . ILE A 1 106 ? 5.819 -5.840 -6.139 1.00 87.31 106 ILE A C 1
ATOM 876 O O . ILE A 1 106 ? 6.121 -4.903 -5.398 1.00 87.31 106 ILE A O 1
ATOM 880 N N . MET A 1 107 ? 4.630 -6.446 -6.073 1.00 88.75 107 MET A N 1
ATOM 881 C CA . MET A 1 107 ? 3.587 -6.051 -5.120 1.00 88.75 107 MET A CA 1
ATOM 882 C C . MET A 1 107 ? 4.066 -6.171 -3.672 1.00 88.75 107 MET A C 1
ATOM 884 O O . MET A 1 107 ? 3.890 -5.241 -2.883 1.00 88.75 107 MET A O 1
ATOM 888 N N . ASN A 1 108 ? 4.745 -7.267 -3.326 1.00 90.06 108 ASN A N 1
ATOM 889 C CA . ASN A 1 108 ? 5.335 -7.435 -1.999 1.00 90.06 108 ASN A CA 1
ATOM 890 C C . ASN A 1 108 ? 6.371 -6.348 -1.699 1.00 90.06 108 ASN A C 1
ATOM 892 O O . ASN A 1 108 ? 6.364 -5.796 -0.605 1.00 90.06 108 ASN A O 1
ATOM 896 N N . ARG A 1 109 ? 7.202 -5.964 -2.674 1.00 92.62 109 ARG A N 1
ATOM 897 C CA . ARG A 1 109 ? 8.163 -4.866 -2.494 1.00 92.62 109 ARG A CA 1
ATOM 898 C C . ARG A 1 109 ? 7.500 -3.505 -2.322 1.00 92.62 109 ARG A C 1
ATOM 900 O O . ARG A 1 109 ? 7.986 -2.709 -1.525 1.00 92.62 109 ARG A O 1
ATOM 907 N N . CYS A 1 110 ? 6.380 -3.247 -2.994 1.00 93.31 110 CYS A N 1
ATOM 908 C CA . CYS A 1 110 ? 5.591 -2.036 -2.756 1.00 93.31 110 CYS A CA 1
ATOM 909 C C . CYS A 1 110 ? 5.085 -1.984 -1.307 1.00 93.31 110 CYS A C 1
ATOM 911 O O . CYS A 1 110 ? 5.175 -0.945 -0.652 1.00 93.31 110 CYS A O 1
ATOM 913 N N . LEU A 1 111 ? 4.614 -3.117 -0.777 1.00 93.75 111 LEU A N 1
ATOM 914 C CA . LEU A 1 111 ? 4.221 -3.220 0.627 1.00 93.75 111 LEU A CA 1
ATOM 915 C C . LEU A 1 111 ? 5.424 -3.066 1.563 1.00 93.75 111 LEU A C 1
ATOM 917 O O . LEU A 1 111 ? 5.322 -2.358 2.559 1.00 93.75 111 LEU A O 1
ATOM 921 N N . ASP A 1 112 ? 6.566 -3.678 1.258 1.00 94.44 112 ASP A N 1
ATOM 922 C CA . ASP A 1 112 ? 7.785 -3.545 2.062 1.00 94.44 112 ASP A CA 1
ATOM 923 C C . ASP A 1 112 ? 8.223 -2.073 2.166 1.00 94.44 112 ASP A C 1
ATOM 925 O O . ASP A 1 112 ? 8.536 -1.604 3.260 1.00 94.44 112 ASP A O 1
ATOM 929 N N . ILE A 1 113 ? 8.173 -1.325 1.055 1.00 95.00 113 ILE A N 1
ATOM 930 C CA . ILE A 1 113 ? 8.410 0.128 1.014 1.00 95.00 113 ILE A CA 1
ATOM 931 C C . ILE A 1 113 ? 7.409 0.866 1.906 1.00 95.00 113 ILE A C 1
ATOM 933 O O . ILE A 1 113 ? 7.805 1.703 2.716 1.00 95.00 113 ILE A O 1
ATOM 937 N N . LEU A 1 114 ? 6.118 0.548 1.800 1.00 94.50 114 LEU A N 1
ATOM 938 C CA . LEU A 1 114 ? 5.071 1.172 2.610 1.00 94.50 114 LEU A CA 1
ATOM 939 C C . LEU A 1 114 ? 5.314 0.966 4.115 1.00 94.50 114 LEU A C 1
ATOM 941 O O . LEU A 1 114 ? 5.113 1.882 4.914 1.00 94.50 114 LEU A O 1
ATOM 945 N N . HIS A 1 115 ? 5.833 -0.198 4.510 1.00 93.94 115 HIS A N 1
ATOM 946 C CA . HIS A 1 115 ? 6.204 -0.484 5.897 1.00 93.94 115 HIS A CA 1
ATOM 947 C C . HIS A 1 115 ? 7.451 0.273 6.385 1.00 93.94 115 HIS A C 1
ATOM 949 O O . HIS A 1 115 ? 7.674 0.314 7.595 1.00 93.94 115 HIS A O 1
ATOM 955 N N . LYS A 1 116 ? 8.234 0.909 5.499 1.00 95.00 116 LYS A N 1
ATOM 956 C CA . LYS A 1 116 ? 9.367 1.773 5.887 1.00 95.00 116 LYS A CA 1
ATOM 957 C C . LYS A 1 116 ? 8.950 3.148 6.397 1.00 95.00 116 LYS A C 1
ATOM 959 O O . LYS A 1 116 ? 9.759 3.818 7.039 1.00 95.00 116 LYS A O 1
ATOM 964 N N . PHE A 1 117 ? 7.715 3.562 6.132 1.00 95.12 117 PHE A N 1
ATOM 965 C CA . PHE A 1 117 ? 7.160 4.791 6.682 1.00 95.12 117 PHE A CA 1
ATOM 966 C C . PHE A 1 117 ? 6.747 4.594 8.141 1.00 95.12 117 PHE A C 1
ATOM 968 O O . PHE A 1 117 ? 6.173 3.568 8.520 1.00 95.12 117 PHE A O 1
ATOM 975 N N . SER A 1 118 ? 6.999 5.614 8.961 1.00 94.19 118 SER A N 1
ATOM 976 C CA . SER A 1 118 ? 6.426 5.681 10.310 1.00 94.19 118 SER A CA 1
ATOM 977 C C . SER A 1 118 ? 4.895 5.814 10.257 1.00 94.19 118 SER A C 1
ATOM 979 O O . SER A 1 118 ? 4.327 6.143 9.216 1.00 94.19 118 SER A O 1
ATOM 981 N N . SER A 1 119 ? 4.216 5.544 11.377 1.00 94.75 119 SER A N 1
ATOM 982 C CA . SER A 1 119 ? 2.748 5.426 11.463 1.00 94.75 119 SER A CA 1
ATOM 983 C C . SER A 1 119 ? 1.972 6.543 10.745 1.00 94.75 119 SER A C 1
ATOM 985 O O . SER A 1 119 ? 1.165 6.276 9.856 1.00 94.75 119 SER A O 1
ATOM 987 N N . CYS A 1 120 ? 2.260 7.807 11.073 1.00 95.75 120 CYS A N 1
ATOM 988 C CA . CYS A 1 120 ? 1.539 8.951 10.511 1.00 95.75 120 CYS A CA 1
ATOM 989 C C . CYS A 1 120 ? 1.800 9.135 8.996 1.00 95.75 120 CYS A C 1
ATOM 991 O O . CYS A 1 120 ? 0.835 9.095 8.229 1.00 95.75 120 CYS A O 1
ATOM 993 N N . PRO A 1 121 ? 3.056 9.237 8.512 1.00 96.56 121 PRO A N 1
ATOM 994 C CA . PRO A 1 121 ? 3.347 9.263 7.077 1.00 96.56 121 PRO A CA 1
ATOM 995 C C . PRO A 1 121 ? 2.790 8.064 6.302 1.00 96.56 121 PRO A C 1
ATOM 997 O O . PRO A 1 121 ? 2.315 8.236 5.184 1.00 96.56 121 PRO A O 1
ATOM 1000 N N . LYS A 1 122 ? 2.791 6.863 6.895 1.00 96.81 122 LYS A N 1
ATOM 1001 C CA . LYS A 1 122 ? 2.220 5.654 6.287 1.00 96.81 122 LYS A CA 1
ATOM 1002 C C . LYS A 1 122 ? 0.714 5.787 6.076 1.00 96.81 122 LYS A C 1
ATOM 1004 O O . LYS A 1 122 ? 0.228 5.494 4.988 1.00 96.81 122 LYS A O 1
ATOM 1009 N N . CYS A 1 123 ? -0.013 6.253 7.092 1.00 97.31 123 CYS A N 1
ATOM 1010 C CA . CYS A 1 123 ? -1.448 6.514 6.998 1.00 97.31 123 CYS A CA 1
ATOM 1011 C C . CYS A 1 123 ? -1.757 7.502 5.860 1.00 97.31 123 CYS A C 1
ATOM 1013 O O . CYS A 1 123 ? -2.621 7.244 5.020 1.00 97.31 123 CYS A O 1
ATOM 1015 N N . LEU A 1 124 ? -1.000 8.601 5.787 1.00 97.25 124 LEU A N 1
ATOM 1016 C CA . LEU A 1 124 ? -1.144 9.600 4.726 1.00 97.25 124 LEU A CA 1
ATOM 1017 C C . LEU A 1 124 ? -0.803 9.038 3.341 1.00 97.25 124 LEU A C 1
ATOM 1019 O O . LEU A 1 124 ? -1.530 9.310 2.390 1.00 97.25 124 LEU A O 1
ATOM 1023 N N . LEU A 1 125 ? 0.255 8.231 3.224 1.00 97.31 125 LEU A N 1
ATOM 1024 C CA . LEU A 1 125 ? 0.639 7.579 1.973 1.00 97.31 125 LEU A CA 1
ATOM 1025 C C . LEU A 1 125 ? -0.450 6.622 1.477 1.00 97.31 125 LEU A C 1
ATOM 1027 O O . LEU A 1 125 ? -0.803 6.683 0.305 1.00 97.31 125 LEU A O 1
ATOM 1031 N N . ILE A 1 126 ? -1.017 5.779 2.351 1.00 97.56 126 ILE A N 1
ATOM 1032 C CA . ILE A 1 126 ? -2.117 4.868 1.989 1.00 97.56 126 ILE A CA 1
ATOM 1033 C C . ILE A 1 126 ? -3.306 5.662 1.441 1.00 97.56 126 ILE A C 1
ATOM 1035 O O . ILE A 1 126 ? -3.801 5.360 0.356 1.00 97.56 126 ILE A O 1
ATOM 1039 N N . LYS A 1 127 ? -3.741 6.703 2.162 1.00 96.31 127 LYS A N 1
ATOM 1040 C CA . LYS A 1 127 ? -4.829 7.578 1.705 1.00 96.31 127 LYS A CA 1
ATOM 1041 C C . LYS A 1 127 ? -4.496 8.217 0.362 1.00 96.31 127 LYS A C 1
ATOM 1043 O O . LYS A 1 127 ? -5.321 8.205 -0.543 1.00 96.31 127 LYS A O 1
ATOM 1048 N N . TYR A 1 128 ? -3.285 8.747 0.217 1.00 95.44 128 TYR A N 1
ATOM 1049 C CA . TYR A 1 128 ? -2.853 9.375 -1.024 1.00 95.44 128 TYR A CA 1
ATOM 1050 C C . TYR A 1 128 ? -2.902 8.394 -2.203 1.00 95.44 128 TYR A C 1
ATOM 1052 O O . TYR A 1 128 ? -3.458 8.735 -3.241 1.00 95.44 128 TYR A O 1
ATOM 1060 N N . LEU A 1 129 ? -2.403 7.167 -2.031 1.00 95.06 129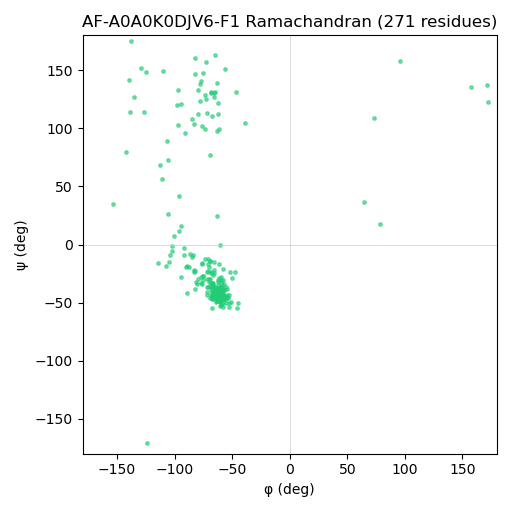 LEU A N 1
ATOM 1061 C CA . LEU A 1 129 ? -2.438 6.127 -3.062 1.00 95.06 129 LEU A CA 1
ATOM 1062 C C . LEU A 1 129 ? -3.871 5.770 -3.466 1.00 95.06 129 LEU A C 1
ATOM 1064 O O . LEU A 1 129 ? -4.168 5.771 -4.654 1.00 95.06 129 LEU A O 1
ATOM 1068 N N . ILE A 1 130 ? -4.771 5.542 -2.502 1.00 94.44 130 ILE A N 1
ATOM 1069 C CA . ILE A 1 130 ? -6.191 5.267 -2.787 1.00 94.44 130 ILE A CA 1
ATOM 1070 C C . ILE A 1 130 ? -6.820 6.431 -3.552 1.00 94.44 130 ILE A C 1
ATOM 1072 O O . ILE A 1 130 ? -7.497 6.223 -4.552 1.00 94.44 130 ILE A O 1
ATOM 1076 N N . SER A 1 131 ? -6.572 7.664 -3.107 1.00 92.88 131 SER A N 1
ATOM 1077 C CA . SER A 1 131 ? -7.092 8.858 -3.771 1.00 92.88 131 SER A CA 1
ATOM 1078 C C . SER A 1 131 ? -6.613 8.955 -5.219 1.00 92.88 131 SER A C 1
ATOM 1080 O O . SER A 1 131 ? -7.419 9.243 -6.097 1.00 92.88 131 SER A O 1
ATOM 1082 N N . GLN A 1 132 ? -5.331 8.690 -5.486 1.00 92.19 132 GLN A N 1
ATOM 1083 C CA . GLN A 1 132 ? -4.782 8.703 -6.844 1.00 92.19 132 GLN A CA 1
ATOM 1084 C C . GLN A 1 132 ? -5.364 7.589 -7.714 1.00 92.19 132 GLN A C 1
ATOM 1086 O O . GLN A 1 132 ? -5.737 7.863 -8.847 1.00 92.19 132 GLN A O 1
ATOM 1091 N N . VAL A 1 133 ? -5.499 6.374 -7.179 1.00 90.44 133 VAL A N 1
ATOM 1092 C CA . VAL A 1 133 ? -6.113 5.249 -7.898 1.00 90.44 133 VAL A CA 1
ATOM 1093 C C . VAL A 1 133 ? -7.562 5.571 -8.284 1.00 90.44 133 VAL A C 1
ATOM 1095 O O . VAL A 1 133 ? -7.938 5.363 -9.423 1.00 90.44 133 VAL A O 1
ATOM 1098 N N . LEU A 1 134 ? -8.344 6.169 -7.380 1.00 89.56 134 LEU A N 1
ATOM 1099 C CA . LEU A 1 134 ? -9.751 6.512 -7.637 1.00 89.56 134 LEU A CA 1
ATOM 1100 C C . LEU A 1 134 ? -9.965 7.733 -8.545 1.00 89.56 134 LEU A C 1
ATOM 1102 O O . LEU A 1 134 ? -11.029 7.873 -9.142 1.00 89.56 134 LEU A O 1
ATOM 1106 N N . SER A 1 135 ? -9.020 8.678 -8.571 1.00 84.94 135 SER A N 1
ATOM 1107 C CA . SER A 1 135 ? -9.203 9.979 -9.241 1.00 84.94 135 SER A CA 1
ATOM 1108 C C . SER A 1 135 ? -8.423 10.139 -10.541 1.00 84.94 135 SER A C 1
ATOM 1110 O O . SER A 1 135 ? -8.733 11.040 -11.323 1.00 84.94 135 SER A O 1
ATOM 1112 N N . SER A 1 136 ? -7.399 9.320 -10.778 1.00 72.44 136 SER A N 1
ATOM 1113 C CA . SER A 1 136 ? -6.538 9.474 -11.943 1.00 72.44 136 SER A CA 1
ATOM 1114 C C . SER A 1 136 ? -7.148 8.785 -13.158 1.00 72.44 136 SER A C 1
ATOM 1116 O O . SER A 1 136 ? -7.117 7.566 -13.276 1.00 72.44 136 SER A O 1
ATOM 1118 N N . SER A 1 137 ? -7.633 9.585 -14.112 1.00 59.88 137 SER A N 1
ATOM 1119 C CA . SER A 1 137 ? -8.038 9.104 -15.442 1.00 59.88 137 SER A CA 1
ATOM 1120 C C . SER A 1 137 ? -6.909 8.407 -16.204 1.00 59.88 137 SER A C 1
ATOM 1122 O O . SER A 1 137 ? -7.174 7.654 -17.136 1.00 59.88 137 SER A O 1
ATOM 1124 N N . ASP A 1 138 ? -5.661 8.688 -15.822 1.00 59.34 138 ASP A N 1
ATOM 1125 C CA . ASP A 1 138 ? -4.453 8.232 -16.507 1.00 59.34 138 ASP A CA 1
ATOM 1126 C C . ASP A 1 138 ? -3.927 6.899 -15.939 1.00 59.34 138 ASP A C 1
ATOM 1128 O O . ASP A 1 138 ? -3.017 6.308 -16.514 1.00 59.34 138 ASP A O 1
ATOM 1132 N N . LEU A 1 139 ? -4.485 6.423 -14.818 1.00 67.44 139 LEU A N 1
ATOM 1133 C CA . LEU A 1 139 ? -4.255 5.094 -14.245 1.00 67.44 139 LEU A CA 1
ATOM 1134 C C . LEU A 1 139 ? -5.556 4.285 -14.340 1.00 67.44 139 LEU A C 1
ATOM 1136 O O . LEU A 1 139 ? -6.185 4.000 -13.323 1.00 67.44 139 LEU A O 1
ATOM 1140 N N . SER A 1 140 ? -5.985 3.919 -15.553 1.00 70.00 140 SER A N 1
ATOM 1141 C CA . SER A 1 140 ? -7.076 2.946 -15.684 1.00 70.00 140 SER A CA 1
ATOM 1142 C C . SER A 1 140 ? -6.537 1.565 -15.330 1.00 70.00 140 SER A C 1
ATOM 1144 O O . SER A 1 140 ? -5.855 0.943 -16.144 1.00 70.00 140 SER A O 1
ATOM 1146 N N . LEU A 1 141 ? -6.793 1.131 -14.099 1.00 77.12 141 LEU A N 1
ATOM 1147 C CA . LEU A 1 141 ? -6.315 -0.149 -13.602 1.00 77.12 141 LEU A CA 1
ATOM 1148 C C . LEU A 1 141 ? -7.421 -1.205 -13.721 1.00 77.12 141 LEU A C 1
ATOM 1150 O O . LEU A 1 141 ? -8.478 -1.063 -13.106 1.00 77.12 141 LEU A O 1
ATOM 1154 N N . ASP A 1 142 ? -7.189 -2.284 -14.463 1.00 78.56 142 ASP A N 1
ATOM 1155 C CA . ASP A 1 142 ? -8.175 -3.363 -14.637 1.00 78.56 142 ASP A CA 1
ATOM 1156 C C . ASP A 1 142 ? -8.507 -4.044 -13.296 1.00 78.56 142 ASP A C 1
ATOM 1158 O O . ASP A 1 142 ? -9.625 -4.512 -13.073 1.00 78.56 142 ASP A O 1
ATOM 1162 N N . ASN A 1 143 ? -7.547 -4.082 -12.363 1.00 81.88 143 ASN A N 1
ATOM 1163 C CA . ASN A 1 143 ? -7.702 -4.662 -11.029 1.00 81.88 143 ASN A CA 1
ATOM 1164 C C . ASN A 1 143 ? -7.821 -3.596 -9.932 1.00 81.88 143 ASN A C 1
ATOM 1166 O O . ASN A 1 143 ? -7.503 -3.880 -8.769 1.00 81.88 143 ASN A O 1
ATOM 1170 N N . GLU A 1 144 ? -8.295 -2.391 -10.268 1.00 88.12 144 GLU A N 1
ATOM 1171 C CA . GLU A 1 144 ? -8.463 -1.267 -9.339 1.00 88.12 144 GLU A CA 1
ATOM 1172 C C . GLU A 1 144 ? -9.104 -1.702 -8.011 1.00 88.12 144 GLU A C 1
ATOM 1174 O O . GLU A 1 144 ? -8.548 -1.472 -6.936 1.00 88.12 144 GLU A O 1
ATOM 1179 N N . SER A 1 145 ? -10.221 -2.435 -8.079 1.00 88.44 145 SER A N 1
ATOM 1180 C CA . SER A 1 145 ? -10.968 -2.907 -6.906 1.00 88.44 145 SER A CA 1
ATOM 1181 C C . SER A 1 145 ? -10.117 -3.762 -5.958 1.00 88.44 145 SER A C 1
ATOM 1183 O O . SER A 1 145 ? -10.215 -3.638 -4.735 1.00 88.44 145 SER A O 1
ATOM 1185 N N . SER A 1 146 ? -9.234 -4.602 -6.501 1.00 88.44 146 SER A N 1
ATOM 1186 C CA . SER A 1 146 ? -8.335 -5.457 -5.722 1.00 88.44 146 SER A CA 1
ATOM 1187 C C . SER A 1 146 ? -7.154 -4.674 -5.145 1.00 88.44 146 SER A C 1
ATOM 1189 O O . SER A 1 146 ? -6.706 -4.965 -4.034 1.00 88.44 146 SER A O 1
ATOM 1191 N N . ILE A 1 147 ? -6.672 -3.652 -5.852 1.00 88.75 147 ILE A N 1
ATOM 1192 C CA . ILE A 1 147 ? -5.627 -2.744 -5.361 1.00 88.75 147 ILE A CA 1
ATOM 1193 C C . ILE A 1 147 ? -6.163 -1.891 -4.205 1.00 88.75 147 ILE A C 1
ATOM 1195 O O . ILE A 1 147 ? -5.508 -1.766 -3.167 1.00 88.75 147 ILE A O 1
ATOM 1199 N N . ILE A 1 148 ? -7.379 -1.360 -4.331 1.00 92.44 148 ILE A N 1
ATOM 1200 C CA . ILE A 1 148 ? -8.025 -0.617 -3.247 1.00 92.44 148 ILE A CA 1
ATOM 1201 C C . ILE A 1 148 ? -8.287 -1.533 -2.050 1.00 92.44 148 ILE A C 1
ATOM 1203 O O . ILE A 1 148 ? -7.975 -1.152 -0.921 1.00 92.44 148 ILE A O 1
ATOM 1207 N N . ALA A 1 149 ? -8.773 -2.759 -2.278 1.00 91.56 149 ALA A N 1
ATOM 1208 C CA . ALA A 1 149 ? -8.941 -3.763 -1.225 1.00 91.56 149 ALA A CA 1
ATOM 1209 C C . ALA A 1 149 ? -7.638 -3.996 -0.440 1.00 91.56 149 ALA A C 1
ATOM 1211 O O . ALA A 1 149 ? -7.634 -3.963 0.793 1.00 91.56 149 ALA A O 1
ATOM 1212 N N . LEU A 1 150 ? -6.512 -4.136 -1.150 1.00 92.38 150 LEU A N 1
ATOM 1213 C CA . LEU A 1 150 ? -5.194 -4.295 -0.540 1.00 92.38 150 LEU A CA 1
ATOM 1214 C C . LEU A 1 150 ? -4.845 -3.118 0.378 1.00 92.38 150 LEU A C 1
ATOM 1216 O O . LEU A 1 150 ? -4.390 -3.334 1.502 1.00 92.38 150 LEU A O 1
ATOM 1220 N N . PHE A 1 151 ? -5.054 -1.880 -0.072 1.00 94.19 151 PHE A N 1
ATOM 1221 C CA . PHE A 1 151 ? -4.758 -0.695 0.733 1.00 94.19 151 PHE A CA 1
ATOM 1222 C C . PHE A 1 151 ? -5.705 -0.527 1.925 1.00 94.19 151 PHE A C 1
ATOM 1224 O O . PHE A 1 151 ? -5.244 -0.146 3.003 1.00 94.19 151 PHE A O 1
ATOM 1231 N N . ILE A 1 152 ? -6.984 -0.885 1.782 1.00 94.94 152 ILE A N 1
ATOM 1232 C CA . ILE A 1 152 ? -7.934 -0.967 2.903 1.00 94.94 152 ILE A CA 1
ATOM 1233 C C . ILE A 1 152 ? -7.435 -1.965 3.945 1.00 94.94 152 ILE A C 1
ATOM 1235 O O . ILE A 1 152 ? -7.436 -1.672 5.140 1.00 94.94 152 ILE A O 1
ATOM 1239 N N . ASP A 1 153 ? -6.945 -3.124 3.512 1.00 93.44 153 ASP A N 1
ATOM 1240 C CA . ASP A 1 153 ? -6.403 -4.120 4.426 1.00 93.44 153 ASP A CA 1
ATOM 1241 C C . ASP A 1 153 ? -5.121 -3.658 5.121 1.00 93.44 153 ASP A C 1
ATOM 1243 O O . ASP A 1 153 ? -4.938 -3.948 6.305 1.00 93.44 153 ASP A O 1
ATOM 1247 N N . GLN A 1 154 ? -4.251 -2.907 4.440 1.00 94.00 154 GLN A N 1
ATOM 1248 C CA . GLN A 1 154 ? -3.101 -2.279 5.098 1.00 94.00 154 GLN A CA 1
ATOM 1249 C C . GLN A 1 154 ? -3.537 -1.222 6.116 1.00 94.00 154 GLN A C 1
ATOM 1251 O O . GLN A 1 154 ? -3.007 -1.195 7.225 1.00 94.00 154 GLN A O 1
ATOM 1256 N N . PHE A 1 155 ? -4.537 -0.399 5.791 1.00 95.69 155 PHE A N 1
ATOM 1257 C CA . PHE A 1 155 ? -5.093 0.576 6.728 1.00 95.69 155 PHE A CA 1
ATOM 1258 C C . PHE A 1 155 ? -5.661 -0.109 7.977 1.00 95.69 155 PHE A C 1
ATOM 1260 O O . PHE A 1 155 ? -5.315 0.244 9.103 1.00 95.69 155 PHE A O 1
ATOM 1267 N N . ARG A 1 156 ? -6.466 -1.160 7.779 1.00 94.69 156 ARG A N 1
ATOM 1268 C CA . ARG A 1 156 ? -7.064 -1.967 8.849 1.00 94.69 156 ARG A CA 1
ATOM 1269 C C . ARG A 1 156 ? -6.013 -2.567 9.784 1.00 94.69 156 ARG A C 1
ATOM 1271 O O . ARG A 1 156 ? -6.180 -2.500 10.998 1.00 94.69 156 ARG A O 1
ATOM 1278 N N . LYS A 1 157 ? -4.930 -3.139 9.244 1.00 92.62 157 LYS A N 1
ATOM 1279 C CA . LYS A 1 157 ? -3.847 -3.748 10.047 1.00 92.62 157 LYS A CA 1
ATOM 1280 C C . LYS A 1 157 ? -3.202 -2.765 11.023 1.00 92.62 157 LYS A C 1
ATOM 1282 O O . LYS A 1 157 ? -2.753 -3.181 12.086 1.00 92.62 157 LYS A O 1
ATOM 1287 N N . HIS A 1 158 ? -3.175 -1.484 10.668 1.00 93.25 158 HIS A N 1
ATOM 1288 C CA . HIS A 1 158 ? -2.573 -0.424 11.468 1.00 93.25 158 HIS A CA 1
ATOM 1289 C C . HIS A 1 158 ? -3.599 0.397 12.263 1.00 93.25 158 HIS A C 1
ATOM 1291 O O . HIS A 1 158 ? -3.225 1.357 12.929 1.00 93.25 158 HIS A O 1
ATOM 1297 N N . LEU A 1 159 ? -4.880 0.005 12.276 1.00 92.44 159 LEU A N 1
ATOM 1298 C CA . LEU A 1 159 ? -5.956 0.784 12.901 1.00 92.44 159 LEU A CA 1
ATOM 1299 C C . LEU A 1 159 ? -5.843 0.914 14.430 1.00 92.44 159 LEU A C 1
ATOM 1301 O O . LEU A 1 159 ? -6.487 1.757 15.047 1.00 92.44 159 LEU A O 1
ATOM 1305 N N . ILE A 1 160 ? -5.014 0.097 15.072 1.00 90.00 160 ILE A N 1
ATOM 1306 C CA . ILE A 1 160 ? -4.733 0.223 16.508 1.00 90.00 160 ILE A CA 1
ATOM 1307 C C . ILE A 1 160 ? -3.859 1.462 16.788 1.00 90.00 160 ILE A C 1
ATOM 1309 O O . ILE A 1 160 ? -3.890 2.003 17.891 1.00 90.00 160 ILE A O 1
ATOM 1313 N N . GLU A 1 161 ? -3.108 1.942 15.797 1.00 92.75 161 GLU A N 1
ATOM 1314 C CA . GLU A 1 161 ? -2.215 3.089 15.928 1.00 92.75 161 GLU A CA 1
ATOM 1315 C C . GLU A 1 161 ? -2.996 4.417 15.882 1.00 92.75 161 GLU A C 1
ATOM 1317 O O . GLU A 1 161 ? -3.893 4.610 15.060 1.00 92.75 161 GLU A O 1
ATOM 1322 N N . GLU A 1 162 ? -2.626 5.369 16.748 1.00 94.69 162 GLU A N 1
ATOM 1323 C CA . GLU A 1 162 ? -3.343 6.644 16.927 1.00 94.69 162 GLU A CA 1
ATOM 1324 C C . GLU A 1 162 ? -3.567 7.438 15.618 1.00 94.69 162 GLU A C 1
ATOM 1326 O O . GLU A 1 162 ? -4.689 7.912 15.407 1.00 94.69 162 GLU A O 1
ATOM 1331 N N . PRO A 1 163 ? -2.585 7.564 14.695 1.00 95.81 163 PRO A N 1
ATOM 1332 C CA . PRO A 1 163 ? -2.802 8.283 13.438 1.00 95.81 163 PRO A CA 1
ATOM 1333 C C . PRO A 1 163 ? -3.905 7.666 12.569 1.00 95.81 163 PRO A C 1
ATOM 1335 O O . PRO A 1 163 ? -4.698 8.397 11.982 1.00 95.81 163 PRO A O 1
ATOM 1338 N N . PHE A 1 164 ? -4.006 6.336 12.531 1.00 96.44 164 PHE A N 1
ATOM 1339 C CA . PHE A 1 164 ? -5.019 5.636 11.739 1.00 96.44 164 PHE A CA 1
ATOM 1340 C C . PHE A 1 164 ? -6.420 5.806 12.334 1.00 96.44 164 PHE A C 1
ATOM 1342 O O . PHE A 1 164 ? -7.385 5.983 11.595 1.00 96.44 164 PHE A O 1
ATOM 1349 N N . GLN A 1 165 ? -6.538 5.823 13.664 1.00 94.31 165 GLN A N 1
ATOM 1350 C CA . GLN A 1 165 ? -7.816 6.072 14.343 1.00 94.31 165 GLN A CA 1
ATOM 1351 C C . GLN A 1 165 ? -8.335 7.484 14.079 1.00 94.31 165 GLN A C 1
ATOM 1353 O O . GLN A 1 165 ? -9.515 7.661 13.779 1.00 94.31 165 GLN A O 1
ATOM 1358 N N . LYS A 1 166 ? -7.450 8.487 14.146 1.00 95.44 166 LYS A N 1
ATOM 1359 C CA . LYS A 1 166 ? -7.798 9.887 13.859 1.00 95.44 166 LYS A CA 1
ATOM 1360 C C . LYS A 1 166 ? -8.274 10.082 12.422 1.00 95.44 166 LYS A C 1
ATOM 1362 O O . LYS A 1 166 ? -9.192 10.859 12.179 1.00 95.44 166 LYS A O 1
ATOM 1367 N N . GLU A 1 167 ? -7.669 9.363 11.484 1.00 96.31 167 GLU A N 1
ATOM 1368 C CA . GLU A 1 167 ? -7.976 9.478 10.059 1.00 96.31 167 GLU A CA 1
ATOM 1369 C C . GLU A 1 167 ? -9.136 8.583 9.598 1.00 96.31 167 GLU A C 1
ATOM 1371 O O . GLU A 1 167 ? -9.597 8.743 8.470 1.00 96.31 167 GLU A O 1
ATOM 1376 N N . LEU A 1 168 ? -9.654 7.684 10.446 1.00 94.75 168 LEU A N 1
ATOM 1377 C CA . LEU A 1 168 ? -10.689 6.703 10.0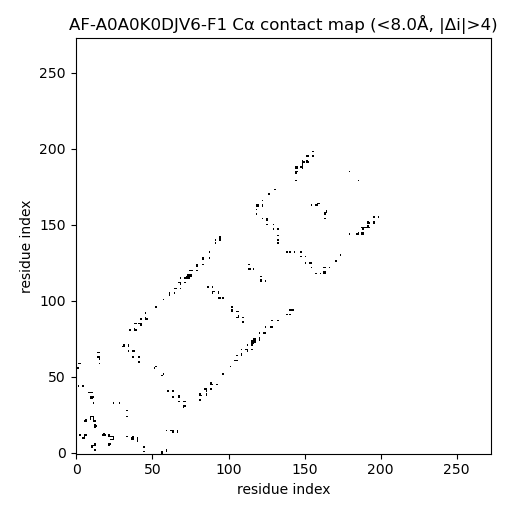90 1.00 94.75 168 LEU A CA 1
ATOM 1378 C C . LEU A 1 168 ? -11.943 7.342 9.474 1.00 94.75 168 LEU A C 1
ATOM 1380 O O . LEU A 1 168 ? -12.458 6.849 8.473 1.00 94.75 168 LEU A O 1
ATOM 1384 N N . GLY A 1 169 ? -12.422 8.455 10.037 1.00 93.75 169 GLY A N 1
ATOM 1385 C CA . GLY A 1 169 ? -13.593 9.160 9.507 1.00 93.75 169 GLY A CA 1
ATOM 1386 C C . GLY A 1 169 ? -13.352 9.714 8.100 1.00 93.75 169 GLY A C 1
ATOM 1387 O O . GLY A 1 169 ? -14.171 9.522 7.205 1.00 93.75 169 GLY A O 1
ATOM 1388 N N . SER A 1 170 ? -12.189 10.337 7.878 1.00 95.69 170 SER A N 1
ATOM 1389 C CA . SER A 1 170 ? -11.799 10.808 6.544 1.00 95.69 170 SER A CA 1
ATOM 1390 C C . SER A 1 170 ? -11.564 9.646 5.578 1.00 95.69 170 SER A C 1
ATOM 1392 O O . SER A 1 170 ? -11.894 9.775 4.404 1.00 95.69 170 SER A O 1
ATOM 1394 N N . PHE A 1 171 ? -11.020 8.526 6.057 1.00 95.94 171 PHE A N 1
ATOM 1395 C CA . PHE A 1 171 ? -10.799 7.320 5.264 1.00 95.94 171 PHE A CA 1
ATOM 1396 C C . PHE A 1 171 ? -12.118 6.732 4.751 1.00 95.94 171 PHE A C 1
ATOM 1398 O O . PHE A 1 171 ? -12.232 6.453 3.563 1.00 95.94 171 PHE A O 1
ATOM 1405 N N . PHE A 1 172 ? -13.143 6.620 5.604 1.00 95.00 172 PHE A N 1
ATOM 1406 C CA . PHE A 1 172 ? -14.477 6.200 5.165 1.00 95.00 172 PHE A CA 1
ATOM 1407 C C . PHE A 1 172 ? -15.119 7.194 4.199 1.00 95.00 172 PHE A C 1
ATOM 1409 O O . PHE A 1 172 ? -15.683 6.764 3.198 1.00 95.00 172 PHE A O 1
ATOM 1416 N N . GLY A 1 173 ? -14.982 8.502 4.443 1.00 93.94 173 GLY A N 1
ATOM 1417 C CA . GLY A 1 173 ? -15.504 9.524 3.530 1.00 93.94 173 GLY A CA 1
ATOM 1418 C C . GLY A 1 173 ? -14.912 9.436 2.118 1.00 93.94 173 GLY A C 1
ATOM 1419 O O . GLY A 1 173 ? -15.598 9.721 1.147 1.00 93.94 173 GLY A O 1
ATOM 1420 N N . MET A 1 174 ? -13.663 8.978 1.974 1.00 93.12 174 MET A N 1
ATOM 1421 C CA . MET A 1 174 ? -13.058 8.739 0.655 1.00 93.12 174 MET A CA 1
ATOM 1422 C C . MET A 1 174 ? -13.644 7.530 -0.086 1.00 93.12 174 MET A C 1
ATOM 1424 O O . MET A 1 174 ? -13.510 7.444 -1.303 1.00 93.12 174 MET A O 1
ATOM 1428 N N . LEU A 1 175 ? -14.237 6.581 0.639 1.00 93.06 175 LEU A N 1
ATOM 1429 C CA . LEU A 1 175 ? -14.728 5.307 0.105 1.00 93.06 175 LEU A CA 1
ATOM 1430 C C . LEU A 1 175 ? -16.258 5.280 -0.045 1.00 93.06 175 LEU A C 1
ATOM 1432 O O . LEU A 1 175 ? -16.792 4.345 -0.636 1.00 93.06 175 LEU A O 1
ATOM 1436 N N . GLU A 1 176 ? -16.962 6.288 0.476 1.00 89.81 176 GLU A N 1
ATOM 1437 C CA . GLU A 1 176 ? -18.430 6.358 0.521 1.00 89.81 176 GLU A CA 1
ATOM 1438 C C . GLU A 1 176 ? -19.076 6.285 -0.873 1.00 89.81 176 GLU A C 1
ATOM 1440 O O . GLU A 1 176 ? -20.059 5.564 -1.076 1.00 89.81 176 GLU A O 1
ATOM 1445 N N . ASP A 1 177 ? -18.480 6.977 -1.845 1.00 86.69 177 ASP A N 1
ATOM 1446 C CA . ASP A 1 177 ? -18.995 7.065 -3.214 1.00 86.69 177 ASP A CA 1
ATOM 1447 C C . ASP A 1 177 ? -18.429 5.990 -4.155 1.00 86.69 177 ASP A C 1
ATOM 1449 O O . ASP A 1 177 ? -18.841 5.891 -5.312 1.00 86.69 177 ASP A O 1
ATOM 1453 N N . VAL A 1 178 ? -17.516 5.143 -3.673 1.00 88.31 178 VAL A N 1
ATOM 1454 C CA . VAL A 1 178 ? -16.868 4.117 -4.497 1.00 88.31 178 VAL A CA 1
ATOM 1455 C C . VAL A 1 178 ? -17.799 2.920 -4.660 1.00 88.31 178 VAL A C 1
ATOM 1457 O O . VAL A 1 178 ? -18.085 2.180 -3.711 1.00 88.31 178 VAL A O 1
ATOM 1460 N N . ARG A 1 179 ? -18.275 2.714 -5.891 1.00 86.19 179 ARG A N 1
ATOM 1461 C CA . ARG A 1 179 ? -19.172 1.615 -6.260 1.00 86.19 179 ARG A CA 1
ATOM 1462 C C . ARG A 1 179 ? -18.709 0.980 -7.561 1.00 86.19 179 ARG A C 1
ATOM 1464 O O . ARG A 1 179 ? -18.583 1.666 -8.567 1.00 86.19 179 ARG A O 1
ATOM 1471 N N . TYR A 1 180 ? -18.528 -0.334 -7.537 1.00 85.38 180 TYR A N 1
ATOM 1472 C CA . TYR A 1 180 ? -18.202 -1.112 -8.725 1.00 85.38 180 TYR A CA 1
ATOM 1473 C C . TYR A 1 180 ? -19.470 -1.742 -9.300 1.00 85.38 180 TYR A C 1
ATOM 1475 O O . TYR A 1 180 ? -20.259 -2.337 -8.565 1.00 85.38 180 TYR A O 1
ATOM 1483 N N . GLU A 1 181 ? -19.665 -1.625 -10.615 1.00 83.12 181 GLU A N 1
ATOM 1484 C CA . GLU A 1 181 ? -20.828 -2.203 -11.303 1.00 83.12 181 GLU A CA 1
ATOM 1485 C C . GLU A 1 181 ? -20.801 -3.737 -11.263 1.00 83.12 181 GLU A C 1
ATOM 1487 O O . GLU A 1 181 ? -21.823 -4.384 -11.018 1.00 83.12 181 GLU A O 1
ATOM 1492 N N . ASN A 1 182 ? -19.616 -4.327 -11.447 1.00 83.38 182 ASN A N 1
ATOM 1493 C CA . ASN A 1 182 ? -19.420 -5.767 -11.381 1.00 83.38 182 ASN A CA 1
ATOM 1494 C C . ASN A 1 182 ? -19.051 -6.212 -9.960 1.00 83.38 182 ASN A C 1
ATOM 1496 O O . ASN A 1 182 ? -17.888 -6.210 -9.554 1.00 83.38 182 ASN A O 1
ATOM 1500 N N . MET A 1 183 ? -20.057 -6.648 -9.200 1.00 78.75 183 MET A N 1
ATOM 1501 C CA . MET A 1 183 ? -19.856 -7.139 -7.832 1.00 78.75 183 MET A CA 1
ATOM 1502 C C . MET A 1 183 ? -18.942 -8.368 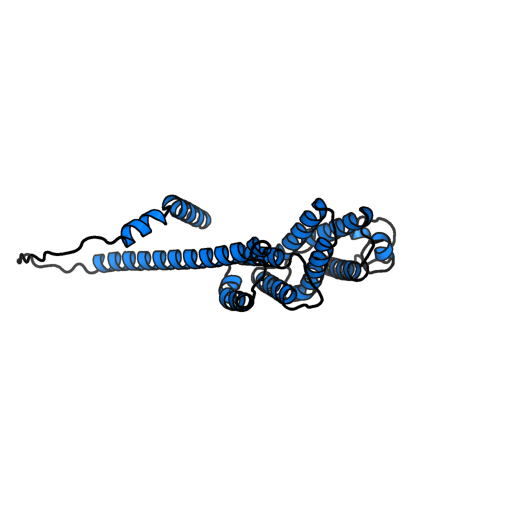-7.743 1.00 78.75 183 MET A C 1
ATOM 1504 O O . MET A 1 183 ? -18.292 -8.555 -6.716 1.00 78.75 183 MET A O 1
ATOM 1508 N N . CYS A 1 184 ? -18.894 -9.215 -8.777 1.00 78.06 184 CYS A N 1
ATOM 1509 C CA . CYS A 1 184 ? -18.054 -10.412 -8.762 1.00 78.06 184 CYS A CA 1
ATOM 1510 C C . CYS A 1 184 ? -16.570 -10.055 -8.888 1.00 78.06 184 CYS A C 1
ATOM 1512 O O . CYS A 1 184 ? -15.757 -10.592 -8.144 1.00 78.06 184 CYS A O 1
ATOM 1514 N N . GLU A 1 185 ? -16.226 -9.124 -9.776 1.00 75.06 185 GLU A N 1
ATOM 1515 C CA . GLU A 1 185 ? -14.845 -8.642 -9.941 1.00 75.06 185 GLU A CA 1
ATOM 1516 C C . GLU A 1 185 ? -14.396 -7.774 -8.757 1.00 75.06 185 GLU A C 1
ATOM 1518 O O . GLU A 1 185 ? -13.228 -7.790 -8.374 1.00 75.06 185 GLU A O 1
ATOM 1523 N N . ALA A 1 186 ? -15.330 -7.073 -8.111 1.00 85.56 186 ALA A N 1
ATOM 1524 C CA . ALA A 1 186 ? -15.067 -6.241 -6.940 1.00 85.56 186 ALA A CA 1
ATOM 1525 C C . ALA A 1 186 ? -15.309 -6.943 -5.592 1.00 85.56 186 ALA A C 1
ATOM 1527 O O . ALA A 1 186 ? -15.396 -6.281 -4.554 1.00 85.56 186 ALA A O 1
ATOM 1528 N N . SER A 1 187 ? -15.404 -8.277 -5.561 1.00 86.00 187 SER A N 1
ATOM 1529 C CA . SER A 1 187 ? -15.680 -9.013 -4.320 1.00 86.00 187 SER A CA 1
ATOM 1530 C C . SER A 1 187 ? -14.647 -8.715 -3.232 1.00 86.00 187 SER A C 1
ATOM 1532 O O . SER A 1 187 ? -15.004 -8.547 -2.067 1.00 86.00 187 SER A O 1
ATOM 1534 N N . ASN A 1 188 ? -13.373 -8.597 -3.618 1.00 86.75 188 ASN A N 1
ATOM 1535 C CA . ASN A 1 188 ? -12.272 -8.296 -2.704 1.00 86.75 188 ASN A CA 1
ATOM 1536 C C . ASN A 1 188 ? -12.465 -6.936 -2.027 1.00 86.75 188 ASN A C 1
ATOM 1538 O O . ASN A 1 188 ? -12.326 -6.836 -0.813 1.00 86.75 188 ASN A O 1
ATOM 1542 N N . TYR A 1 189 ? -12.869 -5.916 -2.790 1.00 90.44 189 TYR A N 1
ATOM 1543 C CA . TYR A 1 189 ? -13.148 -4.582 -2.261 1.00 90.44 189 TYR A CA 1
ATOM 1544 C C . TYR A 1 189 ? -14.233 -4.620 -1.181 1.00 90.44 189 TYR A C 1
ATOM 1546 O O . TYR A 1 189 ? -14.006 -4.182 -0.051 1.00 90.44 189 TYR A O 1
ATOM 1554 N N . TYR A 1 190 ? -15.394 -5.203 -1.494 1.00 90.31 190 TYR A N 1
ATOM 1555 C CA . TYR A 1 190 ? -16.513 -5.251 -0.552 1.00 90.31 190 TYR A CA 1
ATOM 1556 C C . TYR A 1 190 ? -16.196 -6.083 0.694 1.00 90.31 190 TYR A C 1
ATOM 1558 O O . TYR A 1 190 ? -16.588 -5.703 1.799 1.00 90.31 190 TYR A O 1
ATOM 1566 N N . VAL A 1 191 ? -15.447 -7.179 0.544 1.00 90.31 191 VAL A N 1
ATOM 1567 C CA . VAL A 1 191 ? -14.975 -7.984 1.679 1.00 90.31 191 VAL A CA 1
ATOM 1568 C C . VAL A 1 191 ? -14.018 -7.181 2.562 1.00 90.31 191 VAL A C 1
ATOM 1570 O O . VAL A 1 191 ? -14.175 -7.204 3.785 1.00 90.31 191 VAL A O 1
ATOM 1573 N N . SER A 1 192 ? -13.071 -6.434 1.992 1.00 91.31 192 SER A N 1
ATOM 1574 C CA . SER A 1 192 ? -12.136 -5.616 2.774 1.00 91.31 192 SER A CA 1
ATOM 1575 C C . SER A 1 192 ? -12.850 -4.467 3.501 1.00 91.31 192 SER A C 1
ATOM 1577 O O . SER A 1 192 ? -12.581 -4.249 4.684 1.00 91.31 192 SER A O 1
ATOM 1579 N N . ILE A 1 193 ? -13.827 -3.799 2.868 1.00 92.38 193 ILE A N 1
ATOM 1580 C CA . ILE A 1 193 ? -14.688 -2.797 3.529 1.00 92.38 193 ILE A CA 1
ATOM 1581 C C . ILE A 1 193 ? -15.465 -3.423 4.687 1.00 92.38 193 ILE A C 1
ATOM 1583 O O . ILE A 1 193 ? -15.423 -2.914 5.807 1.00 92.38 193 ILE A O 1
ATOM 1587 N N . PHE A 1 194 ? -16.151 -4.542 4.439 1.00 90.88 194 PHE A N 1
ATOM 1588 C CA . PHE A 1 194 ? -16.922 -5.237 5.467 1.00 90.88 194 PHE A CA 1
ATOM 1589 C C . PHE A 1 194 ? -16.039 -5.620 6.657 1.00 90.88 194 PHE A C 1
ATOM 1591 O O . PHE A 1 194 ? -16.401 -5.387 7.809 1.00 90.88 194 PHE A O 1
ATOM 1598 N N . THR A 1 195 ? -14.846 -6.144 6.380 1.00 91.81 195 THR A N 1
ATOM 1599 C CA . THR A 1 195 ? -13.897 -6.559 7.415 1.00 91.81 195 THR A CA 1
ATOM 1600 C C . THR A 1 195 ? -13.357 -5.366 8.209 1.00 91.81 195 THR A C 1
ATOM 1602 O O . THR A 1 195 ? -13.172 -5.473 9.422 1.00 91.81 195 THR A O 1
ATOM 1605 N N . LEU A 1 196 ? -13.127 -4.215 7.567 1.00 92.31 196 LEU A N 1
ATOM 1606 C CA . LEU A 1 196 ? -12.756 -2.976 8.255 1.00 92.31 196 LEU A CA 1
ATOM 1607 C C . LEU A 1 196 ? -13.880 -2.500 9.186 1.00 92.31 196 LEU A C 1
ATOM 1609 O O . LEU A 1 196 ? -13.626 -2.236 10.360 1.00 92.31 196 LEU A O 1
ATOM 1613 N N . VAL A 1 197 ? -15.121 -2.441 8.695 1.00 92.38 197 VAL A N 1
ATOM 1614 C CA . VAL A 1 197 ? -16.289 -2.033 9.495 1.00 92.38 197 VAL A CA 1
ATOM 1615 C C . VAL A 1 197 ? -16.501 -2.979 10.677 1.00 92.38 197 VAL A C 1
ATOM 1617 O O . VAL A 1 197 ? -16.697 -2.526 11.804 1.00 92.38 197 VAL A O 1
ATOM 1620 N N . GLN A 1 198 ? -16.406 -4.290 10.448 1.00 89.88 198 GLN A N 1
ATOM 1621 C CA . GLN A 1 198 ? -16.515 -5.294 11.502 1.00 89.88 198 GLN A CA 1
ATOM 1622 C C . GLN A 1 198 ? -15.432 -5.106 12.568 1.00 89.88 198 GLN A C 1
ATOM 1624 O O . GLN A 1 198 ? -15.730 -5.160 13.760 1.00 89.88 198 GLN A O 1
ATOM 1629 N N . PHE A 1 199 ? -14.187 -4.857 12.155 1.00 89.12 199 PHE A N 1
ATOM 1630 C CA . PHE A 1 199 ? -13.082 -4.621 13.079 1.00 89.12 199 PHE A CA 1
ATOM 1631 C C . PHE A 1 199 ? -13.333 -3.386 13.958 1.00 89.12 199 PHE A C 1
ATOM 1633 O O . PHE A 1 199 ? -13.190 -3.467 15.176 1.00 89.12 199 PHE A O 1
ATOM 1640 N N . VAL A 1 200 ? -13.779 -2.273 13.365 1.00 90.06 200 VAL A N 1
ATOM 1641 C CA . VAL A 1 200 ? -14.128 -1.041 14.098 1.00 90.06 200 VAL A CA 1
ATOM 1642 C C . VAL A 1 200 ? -15.260 -1.288 15.096 1.00 90.06 200 VAL A C 1
ATOM 1644 O O . VAL A 1 200 ? -15.159 -0.893 16.257 1.00 90.06 200 VAL A O 1
ATOM 1647 N N . ALA A 1 201 ? -16.324 -1.973 14.671 1.00 88.25 201 ALA A N 1
ATOM 1648 C CA . ALA A 1 201 ? -17.461 -2.281 15.533 1.00 88.25 201 ALA A CA 1
ATOM 1649 C C . ALA A 1 201 ? -17.049 -3.146 16.734 1.00 88.25 201 ALA A C 1
ATOM 1651 O O . ALA A 1 201 ? -17.423 -2.848 17.869 1.00 88.25 201 ALA A O 1
ATOM 1652 N N . LEU A 1 202 ? -16.232 -4.179 16.504 1.00 85.75 202 LEU A N 1
ATOM 1653 C CA . LEU A 1 202 ? -15.696 -5.027 17.570 1.00 85.75 202 LEU A CA 1
ATOM 1654 C C . LEU A 1 202 ? -14.796 -4.237 18.526 1.00 85.75 202 LEU A C 1
ATOM 1656 O O . LEU A 1 202 ? -14.901 -4.403 19.739 1.00 85.75 202 LEU A O 1
ATOM 1660 N N . GLN A 1 203 ? -13.942 -3.351 18.006 1.00 83.25 203 GLN A N 1
ATOM 1661 C CA . GLN A 1 203 ? -13.074 -2.514 18.833 1.00 83.25 203 GLN A CA 1
ATOM 1662 C C . GLN A 1 203 ? -13.888 -1.574 19.736 1.00 83.25 203 GLN A C 1
ATOM 1664 O O . GLN A 1 203 ? -13.571 -1.443 20.920 1.00 83.25 203 GLN A O 1
ATOM 1669 N N . SER A 1 204 ? -14.967 -0.981 19.212 1.00 80.12 204 SER A N 1
ATOM 1670 C CA . SER A 1 204 ? -15.899 -0.166 20.001 1.00 80.12 204 SER A CA 1
ATOM 1671 C C . SER A 1 204 ? -16.567 -0.986 21.103 1.00 80.12 204 SER A C 1
ATOM 1673 O O . SER A 1 204 ? -16.527 -0.593 22.263 1.00 80.12 204 SER A O 1
ATOM 1675 N N . GLN A 1 205 ? -17.108 -2.164 20.773 1.00 81.12 205 GLN A N 1
ATOM 1676 C CA . GLN A 1 205 ? -17.773 -3.037 21.749 1.00 81.12 205 GLN A CA 1
ATOM 1677 C C . GLN A 1 205 ? -16.838 -3.476 22.881 1.00 81.12 205 GLN A C 1
ATOM 1679 O O . GLN A 1 205 ? -17.242 -3.518 24.043 1.00 81.12 205 GLN A O 1
ATOM 1684 N N . ILE A 1 206 ? -15.583 -3.801 22.557 1.00 80.38 206 ILE A N 1
ATOM 1685 C CA . ILE A 1 206 ? -14.573 -4.155 23.559 1.00 80.38 206 ILE A CA 1
ATOM 1686 C C . ILE A 1 206 ? -14.267 -2.948 24.453 1.00 80.38 206 ILE A C 1
ATOM 1688 O O . ILE A 1 206 ? -14.176 -3.108 25.669 1.00 80.38 206 ILE A O 1
ATOM 1692 N N . SER A 1 207 ? -14.139 -1.748 23.877 1.00 78.31 207 SER A N 1
ATOM 1693 C CA . SER A 1 207 ? -13.920 -0.520 24.649 1.00 78.31 207 SER A CA 1
ATOM 1694 C C . SER A 1 207 ? -15.072 -0.248 25.619 1.00 78.31 207 SER A C 1
ATOM 1696 O O . SER A 1 207 ? -14.828 -0.043 26.809 1.00 78.31 207 SER A O 1
ATOM 1698 N N . ASP A 1 208 ? -16.316 -0.351 25.147 1.00 80.50 208 ASP A N 1
ATOM 1699 C CA . ASP A 1 208 ? -17.517 -0.174 25.968 1.00 80.50 208 ASP A CA 1
ATOM 1700 C C . ASP A 1 208 ? -17.566 -1.196 27.112 1.00 80.50 208 ASP A C 1
ATOM 1702 O O . ASP A 1 208 ? -17.865 -0.855 28.258 1.00 80.50 208 ASP A O 1
ATOM 1706 N N . TYR A 1 209 ? -17.217 -2.456 26.832 1.00 79.38 209 TYR A N 1
ATOM 1707 C CA . TYR A 1 209 ? -17.165 -3.506 27.848 1.00 79.38 209 TYR A CA 1
ATOM 1708 C C . TYR A 1 209 ? -16.114 -3.222 28.932 1.00 79.38 209 TYR A C 1
ATOM 1710 O O . TYR A 1 209 ? -16.404 -3.384 30.119 1.00 79.38 209 TYR A O 1
ATOM 1718 N N . ILE A 1 210 ? -14.912 -2.777 28.547 1.00 78.31 210 ILE A N 1
ATOM 1719 C CA . ILE A 1 210 ? -13.847 -2.414 29.496 1.00 78.31 210 ILE A CA 1
ATOM 1720 C C . ILE A 1 210 ? -14.318 -1.272 30.402 1.00 78.31 210 ILE A C 1
ATOM 1722 O O . ILE A 1 210 ? -14.213 -1.381 31.624 1.00 78.31 210 ILE A O 1
ATOM 1726 N N . GLN A 1 211 ? -14.908 -0.221 29.826 1.00 80.19 211 GLN A N 1
ATOM 1727 C CA . GLN A 1 211 ? -15.435 0.911 30.592 1.00 80.19 211 GLN A CA 1
ATOM 1728 C C . GLN A 1 211 ? -16.532 0.479 31.575 1.00 80.19 211 GLN A C 1
ATOM 1730 O O . GLN A 1 211 ? -16.540 0.905 32.731 1.00 80.19 211 GLN A O 1
ATOM 1735 N N . LEU A 1 212 ? -17.444 -0.401 31.152 1.00 81.50 212 LEU A N 1
ATOM 1736 C CA . LEU A 1 212 ? -18.487 -0.939 32.027 1.00 81.50 212 LEU A CA 1
ATOM 1737 C C . LEU A 1 212 ? -17.905 -1.728 33.206 1.00 81.50 212 LEU A C 1
ATOM 1739 O O . LEU A 1 212 ? -18.410 -1.614 34.325 1.00 81.50 212 LEU A O 1
ATOM 1743 N N . GLU A 1 213 ? -16.848 -2.510 32.989 1.00 82.75 213 GLU A N 1
ATOM 1744 C CA . GLU A 1 213 ? -16.214 -3.274 34.065 1.00 82.75 213 GLU A CA 1
ATOM 1745 C C . GLU A 1 213 ? -15.434 -2.367 35.033 1.00 82.75 213 GLU A C 1
ATOM 1747 O O . GLU A 1 213 ? -15.503 -2.561 36.248 1.00 82.75 213 GLU A O 1
ATOM 1752 N N . GLU A 1 214 ? -14.786 -1.309 34.537 1.00 84.75 214 GLU A N 1
ATOM 1753 C CA . GLU A 1 214 ? -14.165 -0.280 35.380 1.00 84.75 214 GLU A CA 1
ATOM 1754 C C . GLU A 1 214 ? -15.191 0.434 36.270 1.00 84.75 214 GLU A C 1
ATOM 1756 O O . GLU A 1 214 ? -14.951 0.627 37.468 1.00 84.75 214 GLU A O 1
ATOM 1761 N N . VAL A 1 215 ? -16.361 0.778 35.717 1.00 85.56 215 VAL A N 1
ATOM 1762 C CA . VAL A 1 215 ? -17.471 1.372 36.476 1.00 85.56 215 VAL A CA 1
ATOM 1763 C C . VAL A 1 215 ? -17.976 0.402 37.544 1.00 85.56 215 VAL A C 1
ATOM 1765 O O . VAL A 1 215 ? -18.116 0.799 38.701 1.00 85.56 215 VAL A O 1
ATOM 1768 N N . ARG A 1 216 ? -18.172 -0.882 37.216 1.00 80.88 216 ARG A N 1
ATOM 1769 C CA . ARG A 1 216 ? -18.591 -1.905 38.195 1.00 80.88 216 ARG A CA 1
ATOM 1770 C C . ARG A 1 216 ? -17.580 -2.078 39.324 1.00 80.88 216 ARG A C 1
ATOM 1772 O O . ARG A 1 216 ? -17.969 -2.181 40.487 1.00 80.88 216 ARG A O 1
ATOM 1779 N N . GLU A 1 217 ? -16.288 -2.111 39.016 1.00 82.62 217 GLU A N 1
ATOM 1780 C CA . GLU A 1 217 ? -15.234 -2.219 40.029 1.00 82.62 217 GLU A CA 1
ATOM 1781 C C . GLU A 1 217 ? -15.129 -0.962 40.899 1.00 82.62 217 GLU A C 1
ATOM 1783 O O . GLU A 1 217 ? -14.842 -1.057 42.098 1.00 82.62 217 GLU A O 1
ATOM 1788 N N . LYS A 1 218 ? -15.401 0.218 40.333 1.00 83.81 218 LYS A N 1
ATOM 1789 C CA . LYS A 1 218 ? -15.509 1.467 41.090 1.00 83.81 218 LYS A CA 1
ATOM 1790 C C . LYS A 1 218 ? -16.719 1.447 42.028 1.00 83.81 218 LYS A C 1
ATOM 1792 O O . LYS A 1 218 ? -16.554 1.689 43.218 1.00 83.81 218 LYS A O 1
ATOM 1797 N N . GLU A 1 219 ? -17.892 1.033 41.551 1.00 83.25 219 GLU A N 1
ATOM 1798 C CA . GLU A 1 219 ? -19.091 0.885 42.385 1.00 83.25 219 GLU A CA 1
ATOM 1799 C C . GLU A 1 219 ? -18.900 -0.134 43.518 1.00 83.25 219 GLU A C 1
ATOM 1801 O O . GLU A 1 219 ? -19.338 0.096 44.647 1.00 83.25 219 GLU A O 1
ATOM 1806 N N . LYS A 1 220 ? -18.216 -1.259 43.262 1.00 83.00 220 LYS A N 1
ATOM 1807 C CA . LYS A 1 220 ? -17.870 -2.238 44.309 1.00 83.00 220 LYS A CA 1
ATOM 1808 C C . LYS A 1 220 ? -16.934 -1.643 45.363 1.00 83.00 220 LYS A C 1
ATOM 1810 O O . LYS A 1 220 ? -17.086 -1.953 46.546 1.00 83.00 220 LYS A O 1
ATOM 1815 N N . ARG A 1 221 ? -15.967 -0.810 44.961 1.00 75.88 221 ARG A N 1
ATOM 1816 C CA . ARG A 1 221 ? -15.073 -0.095 45.887 1.00 75.88 221 ARG A CA 1
ATOM 1817 C C . ARG A 1 221 ? -15.832 0.944 46.709 1.00 75.88 221 ARG A C 1
ATOM 1819 O O . ARG A 1 221 ? -15.689 0.944 47.929 1.00 75.88 221 ARG A O 1
ATOM 1826 N N . ASP A 1 222 ? -16.699 1.725 46.076 1.00 75.19 222 ASP A N 1
ATOM 1827 C CA . ASP A 1 222 ? -17.491 2.768 46.734 1.00 75.19 222 ASP A CA 1
ATOM 1828 C C . ASP A 1 222 ? -18.537 2.178 47.700 1.00 75.19 222 ASP A C 1
ATOM 1830 O O . ASP A 1 222 ? -18.781 2.710 48.784 1.00 75.19 222 ASP A O 1
ATOM 1834 N N . ARG A 1 223 ? -19.100 1.003 47.389 1.00 64.44 223 ARG A N 1
ATOM 1835 C CA . ARG A 1 223 ? -19.957 0.252 48.326 1.00 64.44 223 ARG A CA 1
ATOM 1836 C C . ARG A 1 223 ? -19.186 -0.329 49.516 1.00 64.44 223 ARG A C 1
ATOM 1838 O O . ARG A 1 223 ? -19.766 -0.471 50.588 1.00 64.44 223 ARG A O 1
ATOM 1845 N N . LYS A 1 224 ? -17.897 -0.657 49.364 1.00 58.62 224 LYS A N 1
ATOM 1846 C CA . LYS A 1 224 ? -17.046 -1.136 50.473 1.00 58.62 224 LYS A CA 1
ATOM 1847 C C . LYS A 1 224 ? -16.616 -0.013 51.421 1.00 58.62 224 LYS A C 1
ATOM 1849 O O . LYS A 1 224 ? -16.434 -0.279 52.603 1.00 58.62 224 LYS A O 1
ATOM 1854 N N . THR A 1 225 ? -16.460 1.219 50.936 1.00 54.19 225 THR A N 1
ATOM 1855 C CA . THR A 1 225 ? -16.155 2.399 51.770 1.00 54.19 225 THR A CA 1
ATOM 1856 C C . THR A 1 225 ? -17.399 3.018 52.403 1.00 54.19 225 THR A C 1
ATOM 1858 O O . THR A 1 225 ? -17.301 3.662 53.446 1.00 54.19 225 THR A O 1
ATOM 1861 N N . THR A 1 226 ? -18.573 2.765 51.828 1.00 51.22 226 THR A N 1
ATOM 1862 C CA . THR A 1 226 ? -19.859 3.271 52.311 1.00 51.22 226 THR A CA 1
ATOM 1863 C C . THR A 1 226 ? -20.709 2.130 52.865 1.00 51.22 226 THR A C 1
ATOM 1865 O O . THR A 1 226 ? -21.820 1.914 52.402 1.00 51.22 226 THR A O 1
ATOM 1868 N N . THR A 1 227 ? -20.221 1.357 53.841 1.00 41.91 227 THR A N 1
ATOM 1869 C CA . THR A 1 227 ? -21.118 0.494 54.633 1.00 41.91 227 THR A CA 1
ATOM 1870 C C . THR A 1 227 ? -22.022 1.382 55.486 1.00 41.91 227 THR A C 1
ATOM 1872 O O . THR A 1 227 ? -21.526 1.985 56.445 1.00 41.91 227 THR A O 1
ATOM 1875 N N . PRO A 1 228 ? -23.338 1.469 55.219 1.00 45.00 228 PRO A N 1
ATOM 1876 C CA . PRO A 1 228 ? -24.258 2.042 56.179 1.00 45.00 228 PRO A CA 1
ATOM 1877 C C . PRO A 1 228 ? -24.404 1.006 57.296 1.00 45.00 228 PRO A C 1
ATOM 1879 O O . PRO A 1 228 ? -24.677 -0.166 57.031 1.00 45.00 228 PRO A O 1
ATOM 1882 N N . ARG A 1 229 ? -24.229 1.414 58.556 1.00 46.50 229 ARG A N 1
ATOM 1883 C CA . ARG A 1 229 ? -24.736 0.614 59.676 1.00 46.50 229 ARG A CA 1
ATOM 1884 C C . ARG A 1 229 ? -26.257 0.577 59.540 1.00 46.50 229 ARG A C 1
ATOM 1886 O O . ARG A 1 229 ? -26.922 1.542 59.902 1.00 46.50 229 ARG A O 1
ATOM 1893 N N . LEU A 1 230 ? -26.791 -0.496 58.968 1.00 41.78 230 LEU A N 1
ATOM 1894 C CA . LEU A 1 230 ? -28.224 -0.753 58.989 1.00 41.78 230 LEU A CA 1
ATOM 1895 C C . LEU A 1 230 ? -28.610 -1.175 60.414 1.00 41.78 230 LEU A C 1
ATOM 1897 O O . LEU A 1 230 ? -27.994 -2.102 60.946 1.00 41.78 230 LEU A O 1
ATOM 1901 N N . PRO A 1 231 ? -29.583 -0.504 61.054 1.00 38.16 231 PRO A N 1
ATOM 1902 C CA . PRO A 1 231 ? -30.174 -1.002 62.281 1.00 38.16 231 PRO A CA 1
ATOM 1903 C C . PRO A 1 231 ? -30.991 -2.257 61.958 1.00 38.16 231 PRO A C 1
ATOM 1905 O O . PRO A 1 231 ? -31.798 -2.279 61.029 1.00 38.16 231 PRO A O 1
ATOM 1908 N N . GLU A 1 232 ? -30.757 -3.314 62.728 1.00 41.91 232 GLU A N 1
ATOM 1909 C CA . GLU A 1 232 ? -31.543 -4.541 62.696 1.00 41.91 232 GLU A CA 1
ATOM 1910 C C . GLU A 1 232 ? -32.993 -4.226 63.084 1.00 41.91 232 GLU A C 1
ATOM 1912 O O . GLU A 1 232 ? -33.299 -4.051 64.260 1.00 41.91 232 GLU A O 1
ATOM 1917 N N . SER A 1 233 ? -33.893 -4.093 62.108 1.00 40.84 233 SER A N 1
ATOM 1918 C CA . SER A 1 233 ? -35.270 -4.612 62.175 1.00 40.84 233 SER A CA 1
ATOM 1919 C C . SER A 1 233 ? -36.145 -4.146 61.007 1.00 40.84 233 SER A C 1
ATOM 1921 O O . SER A 1 233 ? -36.199 -2.970 60.670 1.00 40.84 233 SER A O 1
ATOM 1923 N N . ALA A 1 234 ? -36.914 -5.119 60.507 1.00 37.41 234 ALA A N 1
ATOM 1924 C CA . ALA A 1 234 ? -38.213 -4.988 59.850 1.00 37.41 234 ALA A CA 1
ATOM 1925 C C . ALA A 1 234 ? -38.244 -4.409 58.420 1.00 37.41 234 ALA A C 1
ATOM 1927 O O . ALA A 1 234 ? -38.098 -3.215 58.199 1.00 37.41 234 ALA A O 1
ATOM 1928 N N . PHE A 1 235 ? -38.530 -5.261 57.431 1.00 33.19 235 PHE A N 1
ATOM 1929 C CA . PHE A 1 235 ? -39.890 -5.456 56.901 1.00 33.19 235 PHE A CA 1
ATOM 1930 C C . PHE A 1 235 ? -39.837 -6.350 55.651 1.00 33.19 235 PHE A C 1
ATOM 1932 O O . PHE A 1 235 ? -39.186 -6.022 54.661 1.00 33.19 235 PHE A O 1
ATOM 1939 N N . ASP A 1 236 ? -40.562 -7.468 55.704 1.00 38.34 236 ASP A N 1
ATOM 1940 C CA . ASP A 1 236 ? -40.952 -8.246 54.530 1.00 38.34 236 ASP A CA 1
ATOM 1941 C C . ASP A 1 236 ? -41.848 -7.394 53.622 1.00 38.34 236 ASP A C 1
ATOM 1943 O O . ASP A 1 236 ? -42.929 -6.978 54.039 1.00 38.34 236 ASP A O 1
ATOM 1947 N N . VAL A 1 237 ? -41.450 -7.193 52.364 1.00 31.75 237 VAL A N 1
ATOM 1948 C CA . VAL A 1 237 ? -42.381 -6.842 51.283 1.00 31.75 237 VAL A CA 1
ATOM 1949 C C . VAL A 1 237 ? -41.996 -7.615 50.027 1.00 31.75 237 VAL A C 1
ATOM 1951 O O . VAL A 1 237 ? -40.941 -7.414 49.430 1.00 31.75 237 VAL A O 1
ATOM 1954 N N . ALA A 1 238 ? -42.893 -8.514 49.632 1.00 37.66 238 ALA A N 1
ATOM 1955 C CA . ALA A 1 238 ? -42.855 -9.232 48.373 1.00 37.66 238 ALA A CA 1
ATOM 1956 C C . ALA A 1 238 ? -43.053 -8.275 47.185 1.00 37.66 238 ALA A C 1
ATOM 1958 O O . ALA A 1 238 ? -44.037 -7.540 47.134 1.00 37.66 238 ALA A O 1
ATOM 1959 N N . ILE A 1 239 ? -42.178 -8.367 46.182 1.00 30.95 239 ILE A N 1
ATOM 1960 C CA . ILE A 1 239 ? -42.451 -7.903 44.819 1.00 30.95 239 ILE A CA 1
ATOM 1961 C C . ILE A 1 239 ? -42.170 -9.083 43.893 1.00 30.95 239 ILE A C 1
ATOM 1963 O O . ILE A 1 239 ? -41.044 -9.568 43.796 1.00 30.95 239 ILE A O 1
ATOM 1967 N N . LYS A 1 240 ? -43.222 -9.582 43.243 1.00 35.69 240 LYS A N 1
ATOM 1968 C CA . LYS A 1 240 ? -43.140 -10.583 42.181 1.00 35.69 240 LYS A CA 1
ATOM 1969 C C . LYS A 1 240 ? -43.493 -9.936 40.845 1.00 35.69 240 LYS A C 1
ATOM 1971 O O . LYS A 1 240 ? -44.404 -9.113 40.790 1.00 35.69 240 LYS A O 1
ATOM 1976 N N . THR A 1 241 ? -42.865 -10.500 39.808 1.00 34.09 241 THR A N 1
ATOM 1977 C CA . THR A 1 241 ? -43.121 -10.444 38.347 1.00 34.09 241 THR A CA 1
ATOM 1978 C C . THR A 1 241 ? -42.313 -9.405 37.554 1.00 34.09 241 THR A C 1
ATOM 1980 O O . THR A 1 241 ? -41.941 -8.390 38.140 1.00 34.09 241 THR A O 1
ATOM 1983 N N . PRO A 1 242 ? -42.124 -9.561 36.218 1.00 48.81 242 PRO A N 1
ATOM 1984 C CA . PRO A 1 242 ? -42.147 -10.757 35.327 1.00 48.81 242 PRO A CA 1
ATOM 1985 C C . PRO A 1 242 ? -40.990 -10.764 34.273 1.00 48.81 242 PRO A C 1
ATOM 1987 O O . PRO A 1 242 ? -40.253 -9.791 34.191 1.00 48.81 242 PRO A O 1
ATOM 1990 N N . PHE A 1 243 ? -40.834 -11.829 33.462 1.00 27.06 243 PHE A N 1
ATOM 1991 C CA . PHE A 1 243 ? -40.888 -11.812 31.971 1.00 27.06 243 PHE A CA 1
ATOM 1992 C C . PHE A 1 243 ? -40.171 -12.986 31.271 1.00 27.06 243 PHE A C 1
ATOM 1994 O O . PHE A 1 243 ? -39.055 -13.370 31.609 1.00 27.06 243 PHE A O 1
ATOM 2001 N N . GLU A 1 244 ? -40.873 -13.517 30.266 1.00 44.75 244 GLU A N 1
ATOM 2002 C CA . GLU A 1 244 ? -40.452 -14.467 29.233 1.00 44.75 244 GLU A CA 1
ATOM 2003 C C . GLU A 1 244 ? -39.384 -13.845 28.312 1.00 44.75 244 GLU A C 1
ATOM 2005 O O . GLU A 1 244 ? -39.560 -12.730 27.821 1.00 44.75 244 GLU A O 1
ATOM 2010 N N . GLY A 1 245 ? -38.278 -14.561 28.078 1.00 32.84 245 GLY A N 1
ATOM 2011 C CA . GLY A 1 245 ? -37.177 -14.129 27.207 1.00 32.84 245 GLY A CA 1
ATOM 2012 C C . GLY A 1 245 ? -37.474 -14.351 25.721 1.00 32.84 245 GLY A C 1
ATOM 2013 O O . GLY A 1 245 ? -37.948 -15.413 25.316 1.00 32.84 245 GLY A O 1
ATOM 2014 N N . SER A 1 246 ? -37.209 -13.313 24.928 1.00 46.41 246 SER A N 1
ATOM 2015 C CA . SER A 1 246 ? -37.527 -13.138 23.506 1.00 46.41 246 SER A CA 1
ATOM 2016 C C . SER A 1 246 ? -36.500 -13.817 22.582 1.00 46.41 246 SER A C 1
ATOM 2018 O O . SER A 1 246 ? -35.357 -14.046 22.964 1.00 46.41 246 SER A O 1
ATOM 2020 N N . VAL A 1 247 ? -36.883 -14.077 21.324 1.00 43.75 247 VAL A N 1
ATOM 2021 C CA . VAL A 1 247 ? -36.053 -14.614 20.215 1.00 43.75 247 VAL A CA 1
ATOM 2022 C C . VAL A 1 247 ? -34.693 -13.899 20.061 1.00 43.75 247 VAL A C 1
ATOM 2024 O O . VAL A 1 247 ? -33.723 -14.488 19.585 1.00 43.75 247 VAL A O 1
ATOM 2027 N N . THR A 1 248 ? -34.583 -12.656 20.534 1.00 41.06 248 THR A N 1
ATOM 2028 C CA . THR A 1 248 ? -33.327 -11.896 20.656 1.00 41.06 248 THR A CA 1
ATOM 2029 C C . THR A 1 248 ? -32.256 -12.586 21.507 1.00 41.06 248 THR A C 1
ATOM 2031 O O . THR A 1 248 ? -31.079 -12.514 21.156 1.00 41.06 248 THR A O 1
ATOM 2034 N N . ASP A 1 249 ? -32.641 -13.323 22.551 1.00 38.69 249 ASP A N 1
ATOM 2035 C CA . ASP A 1 249 ? -31.704 -14.006 23.454 1.00 38.69 249 ASP A CA 1
ATOM 2036 C C . ASP A 1 249 ? -31.113 -15.267 22.798 1.00 38.69 249 ASP A C 1
ATOM 2038 O O . ASP A 1 249 ? -29.977 -15.654 23.066 1.00 38.69 249 ASP A O 1
ATOM 2042 N N . GLN A 1 250 ? -31.848 -15.877 21.860 1.00 40.66 250 GLN A N 1
ATOM 2043 C CA . GLN A 1 250 ? -31.374 -17.022 21.074 1.00 40.66 250 GLN A CA 1
ATOM 2044 C C . GLN A 1 250 ? -30.463 -16.594 19.911 1.00 40.66 250 GLN A C 1
ATOM 2046 O O . GLN A 1 250 ? -29.543 -17.328 19.553 1.00 40.66 250 GLN A O 1
ATOM 2051 N N . ILE A 1 251 ? -30.653 -15.387 19.361 1.00 44.16 251 ILE A N 1
ATOM 2052 C CA . ILE A 1 251 ? -29.781 -14.825 18.313 1.00 44.16 251 ILE A CA 1
ATOM 2053 C C . ILE A 1 251 ? -28.450 -14.324 18.902 1.00 44.16 251 ILE A C 1
ATOM 2055 O O . ILE A 1 251 ? -27.403 -14.500 18.278 1.00 44.16 251 ILE A O 1
ATOM 2059 N N . GLN A 1 252 ? -28.447 -13.793 20.131 1.00 44.78 252 GLN A N 1
ATOM 2060 C CA . GLN A 1 252 ? -27.206 -13.417 20.826 1.00 44.78 252 GLN A CA 1
ATOM 2061 C C . GLN A 1 252 ? -26.313 -14.622 21.175 1.00 44.78 252 GLN A C 1
ATOM 2063 O O . GLN A 1 252 ? -25.095 -14.475 21.245 1.00 44.78 252 GLN A O 1
ATOM 2068 N N . LEU A 1 253 ? -26.888 -15.822 21.308 1.00 39.44 253 LEU A N 1
ATOM 2069 C CA . LEU A 1 253 ? -26.156 -17.069 21.565 1.00 39.44 253 LEU A CA 1
ATOM 2070 C C . LEU A 1 253 ? -25.559 -17.716 20.302 1.00 39.44 253 LEU A C 1
ATOM 2072 O O . LEU A 1 253 ? -24.586 -18.458 20.409 1.00 39.44 253 LEU A O 1
ATOM 2076 N N . LEU A 1 254 ? -26.092 -17.416 19.112 1.00 39.38 254 LEU A N 1
ATOM 2077 C CA . LEU A 1 254 ? -25.602 -17.947 17.828 1.00 39.38 254 LEU A CA 1
ATOM 2078 C C . LEU A 1 254 ? -24.477 -17.108 17.196 1.00 39.38 254 LEU A C 1
ATOM 2080 O O . LEU A 1 254 ? -23.739 -17.621 16.359 1.00 39.38 254 LEU A O 1
ATOM 2084 N N . LEU A 1 255 ? -24.318 -15.842 17.600 1.00 44.47 255 LEU A N 1
ATOM 2085 C CA . LEU A 1 255 ? -23.308 -14.920 17.053 1.00 44.47 255 LEU A CA 1
ATOM 2086 C C . LEU A 1 255 ? -22.071 -14.732 17.950 1.00 44.47 255 LEU A C 1
ATOM 2088 O O . LEU A 1 255 ? -21.102 -14.104 17.530 1.00 44.47 255 LEU A O 1
ATOM 2092 N N . PHE A 1 256 ? -22.064 -15.305 19.156 1.00 45.41 256 PHE A N 1
ATOM 2093 C CA . PHE A 1 256 ? -20.940 -15.234 20.090 1.00 45.41 256 PHE A CA 1
ATOM 2094 C C . PHE A 1 256 ? -20.203 -16.574 20.171 1.00 45.41 256 PHE A C 1
ATOM 2096 O O . PHE A 1 256 ? -20.439 -17.386 21.065 1.00 45.41 256 PHE A O 1
ATOM 2103 N N . ASN A 1 257 ? -19.206 -16.775 19.305 1.00 47.22 257 ASN A N 1
ATOM 2104 C CA . ASN A 1 257 ? -18.097 -17.676 19.628 1.00 47.22 257 ASN A CA 1
ATOM 2105 C C . ASN A 1 257 ? -17.253 -17.022 20.737 1.00 47.22 257 ASN A C 1
ATOM 2107 O O . ASN A 1 257 ? -16.181 -16.465 20.509 1.00 47.22 257 ASN A O 1
ATOM 2111 N N . HIS A 1 258 ? -17.777 -17.091 21.961 1.00 50.81 258 HIS A N 1
ATOM 2112 C CA . HIS A 1 258 ? -17.177 -16.629 23.213 1.00 50.81 258 HIS A CA 1
ATOM 2113 C C . HIS A 1 258 ? -15.736 -17.150 23.404 1.00 50.81 258 HIS A C 1
ATOM 2115 O O . HIS A 1 258 ? -14.899 -16.485 24.008 1.00 50.81 258 HIS A O 1
ATOM 2121 N N . GLU A 1 259 ? -15.414 -18.314 22.836 1.00 45.88 259 GLU A N 1
ATOM 2122 C CA . GLU A 1 259 ? -14.061 -18.885 22.782 1.00 45.88 259 GLU A CA 1
ATOM 2123 C C . GLU A 1 259 ? -13.070 -18.021 21.979 1.00 45.88 259 GLU A C 1
ATOM 2125 O O . GLU A 1 259 ? -11.963 -17.771 22.451 1.00 45.88 259 GLU A O 1
ATOM 2130 N N . GLN A 1 260 ? -13.461 -17.493 20.812 1.00 51.69 260 GLN A N 1
ATOM 2131 C CA . GLN A 1 260 ? -12.574 -16.681 19.964 1.00 51.69 260 GLN A CA 1
ATOM 2132 C C . GLN A 1 260 ? -12.306 -15.303 20.575 1.00 51.69 260 GLN A C 1
ATOM 2134 O O . GLN A 1 260 ? -11.162 -14.851 20.596 1.00 51.69 260 GLN A O 1
ATOM 2139 N N . ALA A 1 261 ? -13.332 -14.667 21.148 1.00 46.50 261 ALA A N 1
ATOM 2140 C CA . ALA A 1 261 ? -13.167 -13.403 21.866 1.00 46.50 261 ALA A CA 1
ATOM 2141 C C . ALA A 1 261 ? -12.254 -13.572 23.093 1.00 46.50 261 ALA A C 1
ATOM 2143 O O . ALA A 1 261 ? -11.380 -12.743 23.338 1.00 46.50 261 ALA A O 1
ATOM 2144 N N . LYS A 1 262 ? -12.386 -14.684 23.829 1.00 49.69 262 LYS A N 1
ATOM 2145 C CA . LYS A 1 262 ? -11.546 -14.984 24.997 1.00 49.69 262 LYS A CA 1
ATOM 2146 C C . LYS A 1 262 ? -10.092 -15.273 24.611 1.00 49.69 262 LYS A C 1
ATOM 2148 O O . LYS A 1 262 ? -9.184 -14.808 25.296 1.00 49.69 262 LYS A O 1
ATOM 2153 N N . GLN A 1 263 ? -9.865 -15.980 23.501 1.00 54.50 263 GLN A N 1
ATOM 2154 C CA . GL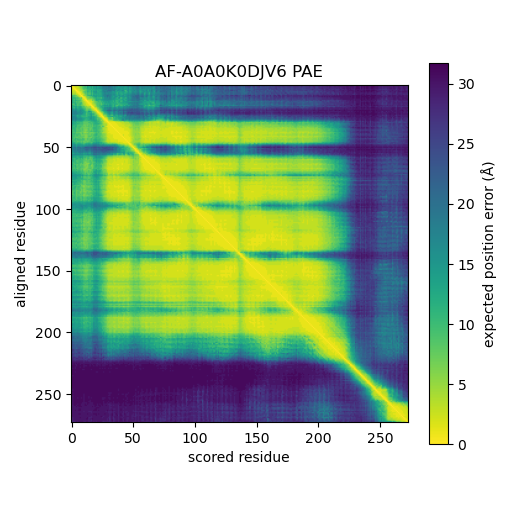N A 1 263 ? -8.526 -16.201 22.945 1.00 54.50 263 GLN A CA 1
ATOM 2155 C C . GLN A 1 263 ? -7.881 -14.886 22.480 1.00 54.50 263 GLN A C 1
ATOM 2157 O O . GLN A 1 263 ? -6.712 -14.648 22.777 1.00 54.50 263 GLN A O 1
ATOM 2162 N N . TYR A 1 264 ? -8.646 -13.999 21.837 1.00 46.12 264 TYR A N 1
ATOM 2163 C CA . TYR A 1 264 ? -8.151 -12.697 21.383 1.00 46.12 264 TYR A CA 1
ATOM 2164 C C . TYR A 1 264 ? -7.815 -11.762 22.556 1.00 46.12 264 TYR A C 1
ATOM 2166 O O . TYR A 1 264 ? -6.732 -11.187 22.598 1.00 46.12 264 TYR A O 1
ATOM 2174 N N . ILE A 1 265 ? -8.690 -11.678 23.564 1.00 49.00 265 ILE A N 1
ATOM 2175 C CA . ILE A 1 265 ? -8.447 -10.896 24.788 1.00 49.00 265 ILE A CA 1
ATOM 2176 C C . ILE A 1 265 ? -7.231 -11.439 25.551 1.00 49.00 265 ILE A C 1
ATOM 2178 O O . ILE A 1 265 ? -6.390 -10.662 25.997 1.00 49.00 265 ILE A O 1
ATOM 2182 N N . SER A 1 266 ? -7.088 -12.765 25.660 1.00 52.06 266 SER A N 1
ATOM 2183 C CA . SER A 1 266 ? -5.916 -13.374 26.300 1.00 52.06 266 SER A CA 1
ATOM 2184 C C . SER A 1 266 ? -4.621 -13.080 25.538 1.00 52.06 266 SER A C 1
ATOM 2186 O O . SER A 1 266 ? -3.591 -12.861 26.170 1.00 52.06 266 SER A O 1
ATOM 2188 N N . ALA A 1 267 ? -4.655 -13.065 24.203 1.00 57.09 267 ALA A N 1
ATOM 2189 C CA . ALA A 1 267 ? -3.493 -12.737 23.384 1.00 57.09 267 ALA A CA 1
ATOM 2190 C C . ALA A 1 267 ? -3.082 -11.263 23.537 1.00 57.09 267 ALA A C 1
ATOM 2192 O O . ALA A 1 267 ? -1.897 -10.971 23.685 1.00 57.09 267 ALA A O 1
ATOM 2193 N N . VAL A 1 268 ? -4.055 -10.346 23.578 1.00 49.03 268 VAL A N 1
ATOM 2194 C CA . VAL A 1 268 ? -3.806 -8.912 23.793 1.00 49.03 268 VAL A CA 1
ATOM 2195 C C . VAL A 1 268 ? -3.241 -8.649 25.192 1.00 49.03 268 VAL A C 1
ATOM 2197 O O . VAL A 1 268 ? -2.252 -7.932 25.320 1.00 49.03 268 VAL A O 1
ATOM 2200 N N . LEU A 1 269 ? -3.787 -9.271 26.240 1.00 44.94 269 LEU A N 1
ATOM 2201 C CA . LEU A 1 269 ? -3.290 -9.090 27.611 1.00 44.94 269 LEU A CA 1
ATOM 2202 C C . LEU A 1 269 ? -1.853 -9.601 27.797 1.00 44.94 269 LEU A C 1
ATOM 2204 O O . LEU A 1 269 ? -1.063 -8.942 28.465 1.00 44.94 269 LEU A O 1
ATOM 2208 N N . ASN A 1 270 ? -1.491 -10.715 27.155 1.00 51.62 270 ASN A N 1
ATOM 2209 C CA . ASN A 1 270 ? -0.125 -11.252 27.190 1.00 51.62 270 ASN A CA 1
ATOM 2210 C C . ASN A 1 270 ? 0.889 -10.396 26.410 1.00 51.62 270 ASN A C 1
ATOM 2212 O O . ASN A 1 270 ? 2.088 -10.532 26.620 1.00 51.62 270 ASN A O 1
ATOM 2216 N N . SER A 1 271 ? 0.431 -9.539 25.493 1.00 46.78 271 SER A N 1
ATOM 2217 C CA . SER A 1 271 ? 1.299 -8.619 24.740 1.00 46.78 271 SER A CA 1
ATOM 2218 C C . SER A 1 271 ? 1.594 -7.307 25.479 1.00 46.78 271 SER A C 1
ATOM 2220 O O . SER A 1 271 ? 2.450 -6.538 25.050 1.00 46.78 271 SER A O 1
ATOM 2222 N N . LEU A 1 272 ? 0.877 -7.052 26.579 1.00 43.12 272 LEU A N 1
ATOM 2223 C CA . LEU A 1 272 ? 0.991 -5.851 27.412 1.00 43.12 272 LEU A CA 1
ATOM 2224 C C . LEU A 1 272 ? 1.790 -6.090 28.711 1.00 43.12 272 LEU A C 1
ATOM 2226 O O . LEU A 1 272 ? 1.959 -5.153 29.492 1.00 43.12 272 LEU A O 1
ATOM 2230 N N . SER A 1 273 ? 2.259 -7.322 28.943 1.00 40.66 273 SER A N 1
ATOM 2231 C CA . SER A 1 273 ? 3.115 -7.740 30.067 1.00 40.66 273 SER A CA 1
ATOM 2232 C C . SER A 1 273 ? 4.555 -7.958 29.624 1.00 40.66 273 SER A C 1
ATOM 2234 O O . SER A 1 273 ? 5.467 -7.510 30.350 1.00 40.66 273 SER A O 1
#